Protein AF-A0A6P8Y840-F1 (afdb_monomer)

InterPro domains:
  IPR032675 Leucine-rich repeat domain superfamily [G3DSA:3.80.10.10] (6-211)

Sequence (269 aa):
MEDPDPEHVQVLSGMPALRKLRLQGGELWDDAPPLPPQLEHVYLHRASLDQVLSLQRMPRLRSLTLGYSPWKVFPPLPPHHCGLEYLNILGTRRSPTDDHILFSLIRAHSATLQELRIWTGTCKPTNAVMSRYCFYDDLGPRLAQCNLRSLKWLVLTRSSPLARKGSKEELSHCDKACKVQLQSIVDALKQSGAETAVLCSVCHKHRLKQSDFPHDDLLVPGLHHLPEGRLFRFPSKEIAGILESLERVSIPSSDLIQYMDQFTNLLKK

Foldseek 3Di:
DDQDDPLLVVLQVVQLLAAAEADADDPDVQPPAAHDQAYQEYEDEQDHLNPLVSVLSNLNHQYYEYEEYDDLDRPQRDLNRNANQYYAYHQYQPDPSVVVNVLSNLLSRLPRHAEYEDEAELDDDPDPVCSSGHHDPCPQQSNLVSLNANHAEYEHEYDQCVVPPDDPVVNVSSVVSNVVSQVSNVVSCVVSVHNYDYYYCHPCVVVDDCVVDPNCPPPDPPVVDDDPDPDDDDDLDPPPVVSNVDHYDHDDNVCSVVVSVSVVVVVVD

Organism: Thrips palmi (NCBI:txid161013)

pLDDT: mean 74.44, std 19.16, range [28.02, 97.31]

Nearest PDB structures (foldseek):
  8vxt-assembly1_A  TM=3.213E-01  e=9.675E-01  Mus musculus
  1kcf-assembly1_A  TM=5.212E-01  e=5.773E+00  Schizosaccharomyces pombe
  6jww-assembly1_B  TM=2.334E-01  e=3.746E-01  Plasmodium falciparum
  7waf-assembly1_B  TM=4.037E-01  e=5.163E+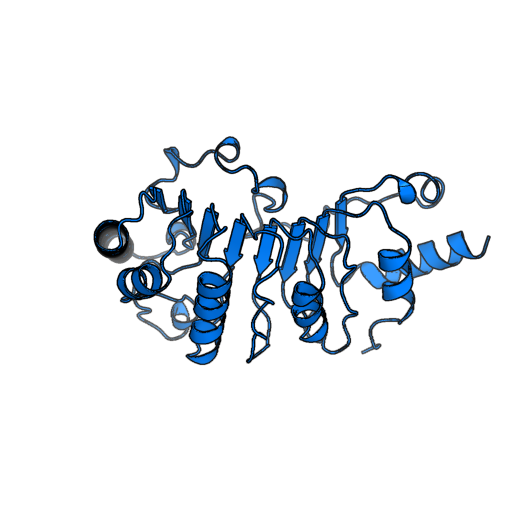00  Trichodesmium erythraeum IMS101
  2ayi-assembly1_A  TM=3.084E-01  e=1.891E+00  Thermus thermophilus

Mean predicted aligned error: 10.25 Å

Solvent-accessible surface area (backbone atoms only — not comparable to full-atom values): 15184 Å² total; per-residue (Å²): 135,82,74,79,62,76,67,64,51,55,56,60,66,68,29,84,53,33,29,35,44,38,45,41,47,55,99,76,37,72,78,43,62,67,52,65,45,68,30,27,34,41,34,36,27,27,50,20,69,48,34,57,58,28,56,59,60,20,52,58,33,30,34,42,34,41,37,48,49,87,71,75,73,67,80,83,58,54,91,76,54,67,37,38,30,34,42,34,43,44,54,56,60,76,42,80,51,48,53,51,38,55,52,50,57,49,41,69,30,10,79,39,23,30,34,41,34,41,44,34,41,46,47,78,53,90,46,83,80,43,51,61,42,36,49,66,93,56,49,22,63,57,50,30,74,32,58,41,68,43,26,45,35,38,37,37,43,43,79,60,65,83,84,46,97,64,54,76,66,59,52,53,51,30,54,52,43,38,51,54,51,52,50,49,29,50,54,28,28,49,76,61,70,24,79,49,48,80,45,34,57,69,88,36,50,93,75,63,52,72,86,79,41,95,74,45,90,78,60,68,89,55,82,91,70,66,72,88,83,85,66,94,83,76,77,93,82,66,52,80,77,50,50,63,70,38,41,68,53,76,51,58,62,85,51,50,66,69,56,42,62,59,45,56,62,54,75,77,106

Secondary structure (DSSP, 8-state):
-PPPPTHHHHHHHT-TT--EEEEE--TT-TTPPPPPTT-SEEEEES--HHHHHHGGG-TT--EEEE-----S--PPPPTT-S---EEEE------HHHHHHHHHHHHHTTTT--EEEEE--SS--SSTTGGGS---TTHHHHHHTT--TT--EEEEE---GGGS---HHHHHHHHHHHHHHHHHHHHHHHHTT--PEEEETTTTTTT--GGG-TTGGGS-TTTTS--S--S----TTSHHHHHTT--EEEE-TTTHHHHHHHHHHHHT-

Radius of gyration: 19.95 Å; Cα contacts (8 Å, |Δi|>4): 427; chains: 1; bounding box: 48×42×58 Å

Structure (mmCIF, N/CA/C/O backbone):
data_AF-A0A6P8Y840-F1
#
_entry.id   AF-A0A6P8Y840-F1
#
loop_
_atom_site.group_PDB
_atom_site.id
_atom_site.type_symbol
_atom_site.label_atom_id
_atom_site.label_alt_id
_atom_site.label_comp_id
_atom_site.label_asym_id
_atom_site.label_entity_id
_atom_site.label_seq_id
_atom_site.pdbx_PDB_ins_code
_atom_site.Cartn_x
_atom_site.Cartn_y
_atom_site.Cartn_z
_atom_site.occupancy
_atom_site.B_iso_or_equiv
_atom_site.auth_seq_id
_atom_site.auth_comp_id
_atom_site.auth_asym_id
_atom_site.auth_atom_id
_atom_site.pdbx_PDB_model_num
ATOM 1 N N . MET A 1 1 ? 29.247 5.777 -15.214 1.00 35.69 1 MET A N 1
ATOM 2 C CA . MET A 1 1 ? 27.934 5.325 -14.725 1.00 35.69 1 MET A CA 1
ATOM 3 C C . MET A 1 1 ? 27.221 4.915 -15.987 1.00 35.69 1 MET A C 1
ATOM 5 O O . MET A 1 1 ? 26.937 5.787 -16.791 1.00 35.69 1 MET A O 1
ATOM 9 N N . GLU A 1 2 ? 27.216 3.619 -16.266 1.00 39.91 2 GLU A N 1
ATOM 10 C CA . GLU A 1 2 ? 26.718 3.093 -17.537 1.00 39.91 2 GLU A CA 1
ATOM 11 C C . GLU A 1 2 ? 25.191 3.077 -17.483 1.00 39.91 2 GLU A C 1
ATOM 13 O O . GLU A 1 2 ? 24.619 2.662 -16.470 1.00 39.91 2 GLU A O 1
ATOM 18 N N . ASP A 1 3 ? 24.563 3.603 -18.534 1.00 43.78 3 ASP A N 1
ATOM 19 C CA . ASP A 1 3 ? 23.115 3.551 -18.716 1.00 43.78 3 ASP A CA 1
ATOM 20 C C . ASP A 1 3 ? 22.627 2.099 -18.635 1.00 43.78 3 ASP A C 1
ATOM 22 O O . ASP A 1 3 ? 23.362 1.175 -19.006 1.00 43.78 3 ASP A O 1
ATOM 26 N N . PRO A 1 4 ? 21.401 1.857 -18.141 1.00 44.88 4 PRO A N 1
ATOM 27 C CA . PRO A 1 4 ? 20.839 0.517 -18.127 1.00 44.88 4 PRO A CA 1
ATOM 28 C C . PRO A 1 4 ? 20.811 -0.047 -19.553 1.00 44.88 4 PRO A C 1
ATOM 30 O O . PRO A 1 4 ? 20.153 0.498 -20.435 1.00 44.88 4 PRO A O 1
ATOM 33 N N . ASP A 1 5 ? 21.531 -1.152 -19.759 1.00 51.59 5 ASP A N 1
ATOM 34 C CA . ASP A 1 5 ? 21.663 -1.792 -21.067 1.00 51.59 5 ASP A CA 1
ATOM 35 C C . ASP A 1 5 ? 20.271 -2.105 -21.667 1.00 51.59 5 ASP A C 1
ATOM 37 O O . ASP A 1 5 ? 19.459 -2.760 -20.992 1.00 51.59 5 ASP A O 1
ATOM 41 N N . PRO A 1 6 ? 19.960 -1.661 -22.904 1.00 52.31 6 PRO A N 1
ATOM 42 C CA . PRO A 1 6 ? 18.720 -2.000 -23.606 1.00 52.31 6 PRO A CA 1
ATOM 43 C C . PRO A 1 6 ? 18.457 -3.514 -23.731 1.00 52.31 6 PRO A C 1
ATOM 45 O O . PRO A 1 6 ? 17.304 -3.912 -23.940 1.00 52.31 6 PRO A O 1
ATOM 48 N N . GLU A 1 7 ? 19.460 -4.378 -23.550 1.00 56.78 7 GLU A N 1
ATOM 49 C CA . GLU A 1 7 ? 19.279 -5.837 -23.515 1.00 56.78 7 GLU A CA 1
ATOM 50 C C . GLU A 1 7 ? 18.393 -6.315 -22.340 1.00 56.78 7 GLU A C 1
ATOM 52 O O . GLU A 1 7 ? 17.649 -7.292 -22.484 1.00 56.78 7 GLU A O 1
ATOM 57 N N . HIS A 1 8 ? 18.340 -5.591 -21.213 1.00 58.03 8 HIS A N 1
ATOM 58 C CA . HIS A 1 8 ? 17.511 -5.956 -20.049 1.00 58.03 8 HIS A CA 1
ATOM 59 C C . HIS A 1 8 ? 16.001 -6.020 -20.358 1.00 58.03 8 HIS A C 1
ATOM 61 O O . HIS A 1 8 ? 15.254 -6.789 -19.744 1.00 58.03 8 HIS A O 1
ATOM 67 N N . VAL A 1 9 ? 15.538 -5.222 -21.325 1.00 57.84 9 VAL A N 1
ATOM 68 C CA . VAL A 1 9 ? 14.121 -5.125 -21.724 1.00 57.84 9 VAL A CA 1
ATOM 69 C C . VAL A 1 9 ? 13.676 -6.346 -22.518 1.00 57.84 9 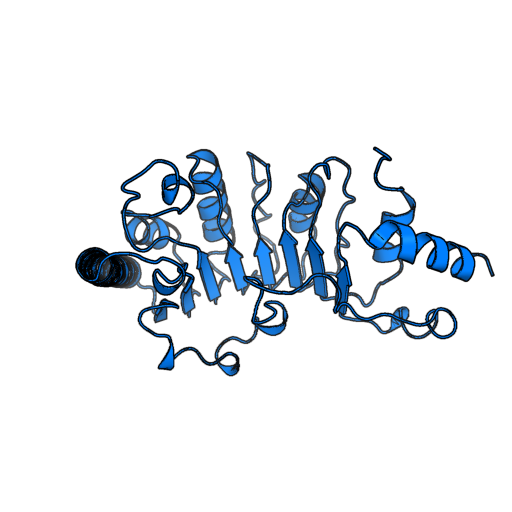VAL A C 1
ATOM 71 O O . VAL A 1 9 ? 12.545 -6.828 -22.367 1.00 57.84 9 VAL A O 1
ATOM 74 N N . GLN A 1 10 ? 14.567 -6.856 -23.369 1.00 62.53 10 GLN A N 1
ATOM 75 C CA . GLN A 1 10 ? 14.272 -7.998 -24.230 1.00 62.53 10 GLN A CA 1
ATOM 76 C C . GLN A 1 10 ? 14.050 -9.263 -23.407 1.00 62.53 10 GLN A C 1
ATOM 78 O O . GLN A 1 10 ? 13.165 -10.054 -23.724 1.00 62.53 10 GLN A O 1
ATOM 83 N N . VAL A 1 11 ? 14.778 -9.414 -22.303 1.00 75.69 11 VAL A N 1
ATOM 84 C CA . VAL A 1 11 ? 14.721 -10.608 -21.453 1.00 75.69 11 VAL A CA 1
ATOM 85 C C . VAL A 1 11 ? 13.365 -10.735 -20.771 1.00 75.69 11 VAL A C 1
ATOM 87 O O . VAL A 1 11 ? 12.726 -11.779 -20.868 1.00 75.69 11 VAL A O 1
ATOM 90 N N . LEU A 1 12 ? 12.880 -9.664 -20.133 1.00 79.06 12 LEU A N 1
ATOM 91 C CA . LEU A 1 12 ? 11.562 -9.676 -19.488 1.00 79.06 12 LEU A CA 1
ATOM 92 C C . LEU A 1 12 ? 10.428 -9.838 -20.510 1.00 79.06 12 LEU A C 1
ATOM 94 O O . LEU A 1 12 ? 9.417 -10.480 -20.220 1.00 79.06 12 LEU A O 1
ATOM 98 N N . SER A 1 13 ? 10.605 -9.289 -21.713 1.00 75.50 13 SER A N 1
ATOM 99 C CA . SER A 1 13 ? 9.652 -9.444 -22.819 1.00 75.50 13 SER A CA 1
ATOM 100 C C . SER A 1 13 ? 9.639 -10.871 -23.385 1.00 75.50 13 SER A C 1
ATOM 102 O O . SER A 1 13 ? 8.597 -11.335 -23.841 1.00 75.50 13 SER A O 1
ATOM 104 N N . GLY A 1 14 ? 10.763 -11.588 -23.299 1.00 82.38 14 GLY A N 1
ATOM 105 C CA . GLY A 1 14 ? 10.907 -12.991 -23.695 1.00 82.38 14 GLY A CA 1
ATOM 106 C C . GLY A 1 14 ? 10.334 -14.004 -22.699 1.00 82.38 14 GLY A C 1
ATOM 107 O O . GLY A 1 14 ? 10.402 -15.201 -22.957 1.00 82.38 14 GLY A O 1
ATOM 108 N N . MET A 1 15 ? 9.755 -13.557 -21.577 1.00 86.62 15 MET A N 1
ATOM 109 C CA . MET A 1 15 ? 9.164 -14.420 -20.545 1.00 86.62 15 MET A CA 1
ATOM 110 C C . MET A 1 15 ? 7.624 -14.303 -20.521 1.00 86.62 15 MET A C 1
ATOM 112 O O . MET A 1 15 ? 7.052 -13.671 -19.624 1.00 86.62 15 MET A O 1
ATOM 116 N N . PRO A 1 16 ? 6.896 -14.913 -21.479 1.00 87.31 16 PRO A N 1
ATOM 117 C CA . PRO A 1 16 ? 5.436 -14.778 -21.583 1.00 87.31 16 PRO A CA 1
ATOM 118 C C . PRO A 1 16 ? 4.669 -15.407 -20.404 1.00 87.31 16 PRO A C 1
ATOM 120 O O . PRO A 1 16 ? 3.518 -15.038 -20.138 1.00 87.31 16 PRO A O 1
ATOM 123 N N . ALA A 1 17 ? 5.300 -16.338 -19.681 1.00 89.31 17 ALA A N 1
ATOM 124 C CA . ALA A 1 17 ? 4.750 -16.979 -18.489 1.00 89.31 17 ALA A CA 1
ATOM 125 C C . ALA A 1 17 ? 4.987 -16.184 -17.191 1.00 89.31 17 ALA A C 1
ATOM 127 O O . ALA A 1 17 ? 4.406 -16.527 -16.163 1.00 89.31 17 ALA A O 1
ATOM 128 N N . LEU A 1 18 ? 5.792 -15.114 -17.213 1.00 91.31 18 LEU A N 1
ATOM 129 C CA . LEU A 1 18 ? 6.117 -14.351 -16.010 1.00 91.31 18 LEU A CA 1
ATOM 130 C C . LEU A 1 18 ? 4.863 -13.677 -15.434 1.00 91.31 18 LEU A C 1
ATOM 132 O O . LEU A 1 18 ? 4.239 -12.837 -16.084 1.00 91.31 18 LEU A O 1
ATOM 136 N N . ARG A 1 19 ? 4.505 -14.021 -14.192 1.00 92.81 19 ARG A N 1
ATOM 137 C CA . ARG A 1 19 ? 3.349 -13.440 -13.479 1.00 92.81 19 ARG A CA 1
ATOM 138 C C . ARG A 1 19 ? 3.755 -12.587 -12.289 1.00 92.81 19 ARG A C 1
ATOM 140 O O . ARG A 1 19 ? 3.014 -11.674 -11.925 1.00 92.81 19 ARG A O 1
ATOM 147 N N . LYS A 1 20 ? 4.902 -12.870 -11.668 1.00 93.00 20 LYS A N 1
ATOM 148 C CA . LYS A 1 20 ? 5.374 -12.166 -10.472 1.00 93.00 20 LYS A CA 1
ATOM 149 C C . LYS A 1 20 ? 6.746 -11.565 -10.712 1.00 93.00 20 LYS A C 1
ATOM 151 O O . LYS A 1 20 ? 7.697 -12.286 -11.012 1.00 93.00 20 LYS A O 1
ATOM 156 N N . LEU A 1 21 ? 6.852 -10.260 -10.510 1.00 90.94 21 LEU A N 1
ATOM 157 C CA . LEU A 1 21 ? 8.095 -9.529 -10.688 1.00 90.94 21 LEU A CA 1
ATOM 158 C C . LEU A 1 21 ? 8.407 -8.691 -9.454 1.00 90.94 21 LEU A C 1
ATOM 160 O O . LEU A 1 21 ? 7.578 -7.911 -8.980 1.00 90.94 21 LEU A O 1
ATOM 164 N N . ARG A 1 22 ? 9.636 -8.834 -8.962 1.00 89.69 22 ARG A N 1
ATOM 165 C CA . ARG A 1 22 ? 10.203 -7.976 -7.929 1.00 89.69 22 ARG A CA 1
ATOM 166 C C . ARG A 1 22 ? 11.399 -7.217 -8.485 1.00 89.69 22 ARG A C 1
ATOM 168 O O . ARG A 1 22 ? 12.433 -7.820 -8.764 1.00 89.69 22 ARG A O 1
ATOM 175 N N . LEU A 1 23 ? 11.253 -5.898 -8.577 1.00 86.19 23 LEU A N 1
ATOM 176 C CA . LEU A 1 23 ? 12.316 -4.979 -8.961 1.00 86.19 23 LEU A CA 1
ATOM 177 C C . LEU A 1 23 ? 12.711 -4.088 -7.792 1.00 86.19 23 LEU A C 1
ATOM 179 O O . LEU A 1 23 ? 11.871 -3.510 -7.095 1.00 86.19 23 LEU A O 1
ATOM 183 N N . GLN A 1 24 ? 14.018 -3.965 -7.610 1.00 84.50 24 GLN A N 1
ATOM 184 C CA . GLN A 1 24 ? 14.628 -3.047 -6.669 1.00 84.50 24 GLN A CA 1
ATOM 185 C C . GLN A 1 24 ? 15.611 -2.172 -7.441 1.00 84.50 24 GLN A C 1
ATOM 187 O O . GLN A 1 24 ? 16.699 -2.618 -7.788 1.00 84.50 24 GLN A O 1
ATOM 192 N N . GLY A 1 25 ? 15.185 -0.947 -7.737 1.00 74.19 25 GLY A N 1
ATOM 193 C CA . GLY A 1 25 ? 15.967 0.039 -8.463 1.00 74.19 25 GLY A CA 1
ATOM 194 C C . GLY A 1 25 ? 17.118 0.602 -7.635 1.00 74.19 25 GLY A C 1
ATOM 195 O O . GLY A 1 25 ? 17.059 0.668 -6.401 1.00 74.19 25 GLY A O 1
ATOM 196 N N . GLY A 1 26 ? 18.175 1.001 -8.343 1.00 75.12 26 GLY A N 1
ATOM 197 C CA . GLY A 1 26 ? 19.314 1.727 -7.787 1.00 75.12 26 GLY A CA 1
ATOM 198 C C . GLY A 1 26 ? 19.036 3.225 -7.635 1.00 75.12 26 GLY A C 1
ATOM 199 O O . GLY A 1 26 ? 17.894 3.681 -7.676 1.00 75.12 26 GLY A O 1
ATOM 200 N N . GLU A 1 27 ? 20.091 4.020 -7.446 1.00 65.88 27 GLU A N 1
ATOM 201 C CA . GLU A 1 27 ? 19.943 5.465 -7.225 1.00 65.88 27 GLU A CA 1
ATOM 202 C C . GLU A 1 27 ? 19.605 6.280 -8.474 1.00 65.88 27 GLU A C 1
ATOM 204 O O . GLU A 1 27 ? 19.205 7.431 -8.339 1.00 65.88 27 GLU A O 1
ATOM 209 N N . LEU A 1 28 ? 19.755 5.683 -9.657 1.00 61.41 28 LEU A N 1
ATOM 210 C CA . LEU A 1 28 ? 19.912 6.381 -10.938 1.00 61.41 28 LEU A CA 1
ATOM 211 C C . LEU A 1 28 ? 19.077 5.728 -12.056 1.00 61.41 28 LEU A C 1
ATOM 213 O O . LEU A 1 28 ? 19.474 5.696 -13.211 1.00 61.41 28 LEU A O 1
ATOM 217 N N . TRP A 1 29 ? 17.946 5.119 -11.700 1.00 68.06 29 TRP A N 1
ATOM 218 C CA . TRP A 1 29 ? 17.093 4.361 -12.624 1.00 68.06 29 TRP A CA 1
ATOM 219 C C . TRP A 1 29 ? 16.053 5.253 -13.316 1.00 68.06 29 TRP A C 1
ATOM 221 O O . TRP A 1 29 ? 14.856 4.979 -13.239 1.00 68.06 29 TRP A O 1
ATOM 231 N N . ASP A 1 30 ? 16.493 6.323 -13.976 1.00 68.69 30 ASP A N 1
ATOM 232 C CA . ASP A 1 30 ? 15.574 7.153 -14.766 1.00 68.69 30 ASP A CA 1
ATOM 233 C C . ASP A 1 30 ? 15.181 6.444 -16.078 1.00 68.69 30 ASP A C 1
ATOM 235 O O . ASP A 1 30 ? 14.005 6.456 -16.437 1.00 68.69 30 ASP A O 1
ATOM 239 N N . ASP A 1 31 ? 16.095 5.672 -16.680 1.00 72.38 31 ASP A N 1
ATOM 240 C CA . ASP A 1 31 ? 15.873 4.945 -17.945 1.00 72.38 31 ASP A CA 1
ATOM 241 C C . ASP A 1 31 ? 15.453 3.476 -17.759 1.00 72.38 31 ASP A C 1
ATOM 243 O O . ASP A 1 31 ? 15.665 2.620 -18.621 1.00 72.38 31 ASP A O 1
ATOM 247 N N . ALA A 1 32 ? 14.873 3.135 -16.603 1.00 75.94 32 ALA A N 1
ATOM 248 C CA . ALA A 1 32 ? 14.448 1.761 -16.370 1.00 75.94 32 ALA A CA 1
ATOM 249 C C . ALA A 1 32 ? 13.269 1.394 -17.290 1.00 75.94 32 ALA A C 1
ATOM 251 O O . ALA A 1 32 ? 12.291 2.147 -17.368 1.00 75.94 32 ALA A O 1
ATOM 252 N N . PRO A 1 33 ? 13.313 0.217 -17.934 1.00 80.69 33 PRO A N 1
ATOM 253 C CA . PRO A 1 33 ? 12.395 -0.105 -19.011 1.00 80.69 33 PRO A CA 1
ATOM 254 C C . PRO A 1 33 ? 10.959 -0.331 -18.547 1.00 80.69 33 PRO A C 1
ATOM 256 O O . PRO A 1 33 ? 10.723 -0.664 -17.377 1.00 80.69 33 PRO A O 1
ATOM 259 N N . PRO A 1 34 ? 9.988 -0.216 -19.474 1.00 87.88 34 PRO A N 1
ATOM 260 C CA . PRO A 1 34 ? 8.600 -0.511 -19.179 1.00 87.88 34 PRO A CA 1
ATOM 261 C C . PRO A 1 34 ? 8.429 -1.970 -18.754 1.00 87.88 34 PRO A C 1
ATOM 263 O O . PRO A 1 34 ? 9.142 -2.876 -19.187 1.00 87.88 34 PRO A O 1
ATOM 266 N N . LEU A 1 35 ? 7.446 -2.194 -17.893 1.00 90.69 35 LEU A N 1
ATOM 267 C CA . LEU A 1 35 ? 7.165 -3.510 -17.338 1.00 90.69 35 LEU A CA 1
ATOM 268 C C . LEU A 1 35 ? 6.292 -4.340 -18.302 1.00 90.69 35 LEU A C 1
ATOM 270 O O . LEU A 1 35 ? 5.389 -3.777 -18.930 1.00 90.69 35 LEU A O 1
ATOM 274 N N . PRO A 1 36 ? 6.482 -5.672 -18.374 1.00 91.31 36 PRO A N 1
ATOM 275 C CA . PRO A 1 36 ? 5.647 -6.544 -19.197 1.00 91.31 36 PRO A CA 1
ATOM 276 C C . PRO A 1 36 ? 4.155 -6.507 -18.794 1.00 91.31 36 PRO A C 1
ATOM 278 O O . PRO A 1 36 ? 3.841 -6.578 -17.602 1.00 91.31 36 PRO A O 1
ATOM 281 N N . PRO A 1 37 ? 3.209 -6.439 -19.751 1.00 91.62 37 PRO A N 1
ATOM 282 C CA . PRO A 1 37 ? 1.778 -6.256 -19.465 1.00 91.62 37 PRO A CA 1
ATOM 283 C C . PRO A 1 37 ? 1.100 -7.478 -18.823 1.00 91.62 37 PRO A C 1
ATOM 285 O O . PRO A 1 37 ? -0.006 -7.373 -18.291 1.00 91.62 37 PRO A O 1
ATOM 288 N N . GLN A 1 38 ? 1.734 -8.650 -18.889 1.00 91.12 38 GLN A N 1
ATOM 289 C CA . GLN A 1 38 ? 1.174 -9.926 -18.446 1.00 91.12 38 GLN A CA 1
ATOM 290 C C . GLN A 1 38 ? 1.351 -10.216 -16.944 1.00 91.12 38 GLN A C 1
ATOM 292 O O . GLN A 1 38 ? 0.949 -11.291 -16.484 1.00 91.12 38 GLN A O 1
ATOM 297 N N . LEU A 1 39 ? 1.970 -9.287 -16.207 1.00 92.81 39 LEU A N 1
ATOM 298 C CA . LEU A 1 39 ? 2.245 -9.394 -14.778 1.00 92.81 39 LEU A CA 1
ATOM 299 C C . LEU A 1 39 ? 0.968 -9.276 -13.937 1.00 92.81 39 LEU A C 1
ATOM 301 O O . LEU A 1 39 ? 0.081 -8.469 -14.207 1.00 92.81 39 LEU A O 1
ATOM 305 N N . GLU A 1 40 ? 0.915 -10.069 -12.873 1.00 93.62 40 GLU A N 1
ATOM 306 C CA . GLU A 1 40 ? -0.198 -10.128 -11.920 1.00 93.62 40 GLU A CA 1
ATOM 307 C C . GLU A 1 40 ? 0.213 -9.623 -10.536 1.00 93.62 40 GLU A C 1
ATOM 309 O O . GLU A 1 40 ? -0.595 -9.034 -9.813 1.00 93.62 40 GLU A O 1
ATOM 314 N N . HIS A 1 41 ? 1.483 -9.817 -10.172 1.00 93.88 41 HIS A N 1
ATOM 315 C CA . HIS A 1 41 ? 2.032 -9.357 -8.908 1.00 93.88 41 HIS A CA 1
ATOM 316 C C . HIS A 1 41 ? 3.331 -8.598 -9.127 1.00 93.88 41 HIS A C 1
ATOM 318 O O . HIS A 1 41 ? 4.303 -9.134 -9.661 1.00 93.88 41 HIS A O 1
ATOM 324 N N . VAL A 1 42 ? 3.355 -7.354 -8.673 1.00 92.69 42 VAL A N 1
ATOM 325 C CA . VAL A 1 42 ? 4.468 -6.449 -8.912 1.00 92.69 42 VAL A CA 1
ATOM 326 C C . VAL A 1 42 ? 4.940 -5.862 -7.590 1.00 92.69 42 VAL A C 1
ATOM 328 O O . VAL A 1 42 ? 4.160 -5.305 -6.820 1.00 92.69 42 VAL A O 1
ATOM 331 N N . TYR A 1 43 ? 6.237 -5.977 -7.336 1.00 91.94 43 TYR A N 1
ATOM 332 C CA . TYR A 1 43 ? 6.939 -5.225 -6.306 1.00 91.94 43 TYR A CA 1
ATOM 333 C C . TYR A 1 43 ? 7.908 -4.271 -6.991 1.00 91.94 43 TYR A C 1
ATOM 335 O O . TYR A 1 43 ? 8.797 -4.712 -7.720 1.00 91.94 43 TYR A O 1
ATOM 343 N N . LEU A 1 44 ? 7.754 -2.980 -6.721 1.00 89.44 44 LEU A N 1
ATOM 344 C CA . LEU A 1 44 ? 8.615 -1.918 -7.219 1.00 89.44 44 LEU A CA 1
ATOM 345 C C . LEU A 1 44 ? 9.190 -1.151 -6.042 1.00 89.44 44 LEU A C 1
ATOM 347 O O . LEU A 1 44 ? 8.452 -0.532 -5.282 1.00 89.44 44 LEU A O 1
ATOM 351 N N . HIS A 1 45 ? 10.506 -1.141 -5.910 1.00 87.44 45 HIS A N 1
ATOM 352 C CA . HIS A 1 45 ? 11.213 -0.223 -5.026 1.00 87.44 45 HIS A CA 1
ATOM 353 C C . HIS A 1 45 ? 12.113 0.652 -5.888 1.00 87.44 45 HIS A C 1
ATOM 355 O O . HIS A 1 45 ? 12.856 0.108 -6.696 1.00 87.44 45 HIS A O 1
ATOM 361 N N . ARG A 1 46 ? 12.053 1.977 -5.734 1.00 84.81 46 ARG A N 1
ATOM 362 C CA . ARG A 1 46 ? 12.777 2.954 -6.566 1.00 84.81 46 ARG A CA 1
ATOM 363 C C . ARG A 1 46 ? 12.483 2.795 -8.060 1.00 84.81 46 ARG A C 1
ATOM 365 O O . ARG A 1 46 ? 13.404 2.774 -8.865 1.00 84.81 46 ARG A O 1
ATOM 372 N N . ALA A 1 47 ? 11.207 2.648 -8.418 1.00 85.50 47 ALA A N 1
ATOM 373 C CA . ALA A 1 47 ? 10.810 2.512 -9.820 1.00 85.50 47 ALA A CA 1
ATOM 374 C C . ALA A 1 47 ? 10.943 3.824 -10.600 1.00 85.50 47 ALA A C 1
ATOM 376 O O . ALA A 1 47 ? 10.775 4.903 -10.027 1.00 85.50 47 ALA A O 1
ATOM 377 N N . SER A 1 48 ? 11.163 3.712 -11.911 1.00 85.19 48 SER A N 1
ATOM 378 C CA . SER A 1 48 ? 11.087 4.842 -12.845 1.00 85.19 48 SER A CA 1
ATOM 379 C C . SER A 1 48 ? 9.635 5.282 -13.073 1.00 85.19 48 SER A C 1
ATOM 381 O O . SER A 1 48 ? 8.679 4.589 -12.696 1.00 85.19 48 SER A O 1
ATOM 383 N N . LEU A 1 49 ? 9.449 6.448 -13.699 1.00 84.19 49 LEU A N 1
ATOM 384 C CA . LEU A 1 49 ? 8.123 6.905 -14.126 1.00 84.19 49 LEU A CA 1
ATOM 385 C C . LEU A 1 49 ? 7.520 5.957 -15.174 1.00 84.19 49 LEU A C 1
ATOM 387 O O . LEU A 1 49 ? 6.340 5.626 -15.083 1.00 84.19 49 LEU A O 1
ATOM 391 N N . ASP A 1 50 ? 8.328 5.458 -16.107 1.00 85.94 50 ASP A N 1
ATOM 392 C CA . ASP A 1 50 ? 7.878 4.556 -17.172 1.00 85.94 50 ASP A CA 1
ATOM 393 C C . ASP A 1 50 ? 7.415 3.198 -16.641 1.00 85.94 50 ASP A C 1
ATOM 395 O O . ASP A 1 50 ? 6.415 2.638 -17.110 1.00 85.94 50 ASP A O 1
ATOM 399 N N . GLN A 1 51 ? 8.076 2.681 -15.604 1.00 88.00 51 GLN A N 1
ATOM 400 C CA . GLN A 1 51 ? 7.628 1.477 -14.903 1.00 88.00 51 GLN A CA 1
ATOM 401 C C . GLN A 1 51 ? 6.268 1.689 -14.238 1.00 88.00 51 GLN A C 1
ATOM 403 O O . GLN A 1 51 ? 5.390 0.831 -14.337 1.00 88.00 51 GLN A O 1
ATOM 408 N N . VAL A 1 52 ? 6.058 2.850 -13.616 1.00 86.62 52 VAL A N 1
ATOM 409 C CA . VAL A 1 52 ? 4.765 3.217 -13.025 1.00 86.62 52 VAL A CA 1
ATOM 410 C C . VAL A 1 52 ? 3.687 3.401 -14.095 1.00 86.62 52 VAL A C 1
ATOM 412 O O . VAL A 1 52 ? 2.586 2.877 -13.942 1.00 86.62 52 VAL A O 1
ATOM 415 N N . LEU A 1 53 ? 3.993 4.079 -15.202 1.00 86.31 53 LEU A N 1
ATOM 416 C CA . LEU A 1 53 ? 3.079 4.232 -16.340 1.00 86.31 53 LEU A CA 1
ATOM 417 C C . LEU A 1 53 ? 2.709 2.878 -16.953 1.00 86.31 53 LEU A C 1
ATOM 419 O O . LEU A 1 53 ? 1.582 2.673 -17.402 1.00 86.31 53 LEU A O 1
ATOM 423 N N . SER A 1 54 ? 3.631 1.917 -16.938 1.00 89.69 54 SER A N 1
ATOM 424 C CA . SER A 1 54 ? 3.365 0.559 -17.416 1.00 89.69 54 SER A CA 1
ATOM 425 C C . SER A 1 54 ? 2.292 -0.151 -16.598 1.00 89.69 54 SER A C 1
ATOM 427 O O . SER A 1 54 ? 1.554 -0.952 -17.169 1.00 89.69 54 SER A O 1
ATOM 429 N N . LEU A 1 55 ? 2.121 0.194 -15.315 1.00 89.62 55 LEU A N 1
ATOM 430 C CA . LEU A 1 55 ? 1.046 -0.356 -14.487 1.00 89.62 55 LEU A CA 1
ATOM 431 C C . LEU A 1 55 ? -0.334 -0.066 -15.080 1.00 89.62 55 LEU A C 1
ATOM 433 O O . LEU A 1 55 ? -1.201 -0.908 -14.944 1.00 89.62 55 LEU A O 1
ATOM 437 N N . GLN A 1 56 ? -0.535 1.051 -15.794 1.00 86.50 56 GLN A N 1
ATOM 438 C CA . GLN A 1 56 ? -1.815 1.375 -16.451 1.00 86.50 56 GLN A CA 1
ATOM 439 C C . GLN A 1 56 ? -2.209 0.373 -17.543 1.00 86.50 56 GLN A C 1
ATOM 441 O O . GLN A 1 56 ? -3.376 0.293 -17.923 1.00 86.50 56 GLN A O 1
ATOM 446 N N . ARG A 1 57 ? -1.229 -0.352 -18.087 1.00 88.12 57 ARG A N 1
ATOM 447 C CA . ARG A 1 57 ? -1.381 -1.268 -19.222 1.00 88.12 57 ARG A CA 1
ATOM 448 C C . ARG A 1 57 ? -1.363 -2.736 -18.789 1.00 88.12 57 ARG A C 1
ATOM 450 O O . ARG A 1 57 ? -1.232 -3.607 -19.644 1.00 88.12 57 ARG A O 1
ATOM 457 N N . MET A 1 58 ? -1.484 -3.016 -17.489 1.00 90.50 58 MET A N 1
ATOM 458 C CA . MET A 1 58 ? -1.432 -4.369 -16.928 1.00 90.50 58 MET A CA 1
ATOM 459 C C . MET A 1 58 ? -2.817 -4.857 -16.508 1.00 90.50 58 MET A C 1
ATOM 461 O O . MET A 1 58 ? -3.112 -4.909 -15.314 1.00 90.50 58 MET A O 1
ATOM 465 N N . PRO A 1 59 ? -3.679 -5.288 -17.443 1.00 89.31 59 PRO A N 1
ATOM 466 C CA . PRO A 1 59 ? -5.049 -5.656 -17.103 1.00 89.31 59 PRO A CA 1
ATOM 467 C C . PRO A 1 59 ? -5.111 -6.726 -16.005 1.00 89.31 59 PRO A C 1
ATOM 469 O O . PRO A 1 59 ? -6.033 -6.715 -15.208 1.00 89.31 59 PRO A O 1
ATOM 472 N N . ARG A 1 60 ? -4.114 -7.611 -15.892 1.00 91.25 60 ARG A N 1
ATOM 473 C CA . ARG A 1 60 ? -4.113 -8.711 -14.915 1.00 91.25 60 ARG A CA 1
ATOM 474 C C . ARG A 1 60 ? -3.496 -8.374 -13.552 1.00 91.25 60 ARG A C 1
ATOM 476 O O . ARG A 1 60 ? -3.403 -9.269 -12.716 1.00 91.25 60 ARG A O 1
ATOM 483 N N . LEU A 1 61 ? -3.072 -7.133 -13.303 1.00 92.81 61 LEU A N 1
ATOM 484 C CA . LEU A 1 61 ? -2.438 -6.766 -12.035 1.00 92.81 61 LEU A CA 1
ATOM 485 C C . LEU A 1 61 ? -3.426 -6.890 -10.866 1.00 92.81 61 LEU A C 1
ATOM 487 O O . LEU A 1 61 ? -4.390 -6.130 -10.769 1.00 92.81 61 LEU A O 1
ATOM 491 N N . ARG A 1 62 ? -3.130 -7.803 -9.941 1.00 93.50 62 ARG A N 1
ATOM 492 C CA . ARG A 1 62 ? -3.909 -8.043 -8.717 1.00 93.50 62 ARG A CA 1
ATOM 493 C C . ARG A 1 62 ? -3.209 -7.547 -7.463 1.00 93.50 62 ARG A C 1
ATOM 495 O O . ARG A 1 62 ? -3.869 -7.207 -6.487 1.00 93.50 62 ARG A O 1
ATOM 502 N N . SER A 1 63 ? -1.879 -7.498 -7.478 1.00 94.38 63 SER A N 1
ATOM 503 C CA . SER A 1 63 ? -1.071 -7.177 -6.305 1.00 94.38 63 SER A CA 1
ATOM 504 C C . SER A 1 63 ? 0.032 -6.198 -6.653 1.00 94.38 63 SER A C 1
ATOM 506 O O . SER A 1 63 ? 0.883 -6.492 -7.492 1.00 94.38 63 SER A O 1
ATOM 508 N N . LEU A 1 64 ? 0.075 -5.080 -5.938 1.00 93.50 64 LEU A N 1
ATOM 509 C CA . LEU A 1 64 ? 1.089 -4.053 -6.114 1.00 93.50 64 LEU A CA 1
ATOM 510 C C . LEU A 1 64 ? 1.739 -3.710 -4.776 1.00 93.50 64 LEU A C 1
ATOM 512 O O . LEU A 1 64 ? 1.067 -3.327 -3.822 1.00 93.50 64 LEU A O 1
ATOM 516 N N . THR A 1 65 ? 3.063 -3.812 -4.716 1.00 92.38 65 THR A N 1
ATOM 517 C CA . THR A 1 65 ? 3.864 -3.218 -3.646 1.00 92.38 65 THR A CA 1
ATOM 518 C C . THR A 1 65 ? 4.702 -2.089 -4.216 1.00 92.38 65 THR A C 1
ATOM 520 O O . THR A 1 65 ? 5.513 -2.317 -5.110 1.00 92.38 65 THR A O 1
ATOM 523 N N . LEU A 1 66 ? 4.524 -0.887 -3.682 1.00 89.44 66 LEU A N 1
ATOM 524 C CA . LEU A 1 66 ? 5.323 0.286 -4.010 1.00 89.44 66 LEU A CA 1
ATOM 525 C C . LEU A 1 66 ? 6.206 0.626 -2.820 1.00 89.44 66 LEU A C 1
ATOM 527 O O . LEU A 1 66 ? 5.722 0.813 -1.708 1.00 89.44 66 LEU A O 1
ATOM 531 N N . GLY A 1 67 ? 7.505 0.705 -3.051 1.00 87.00 67 GLY A N 1
ATOM 532 C CA . GLY A 1 67 ? 8.457 1.274 -2.120 1.00 87.00 67 GLY A CA 1
ATOM 533 C C . GLY A 1 67 ? 8.816 2.708 -2.454 1.00 87.00 67 GLY A C 1
ATOM 534 O O . GLY A 1 67 ? 8.259 3.319 -3.366 1.00 87.00 67 GLY A O 1
ATOM 535 N N . TYR A 1 68 ? 9.788 3.225 -1.703 1.00 81.00 68 TYR A N 1
ATOM 536 C CA . TYR A 1 68 ? 10.359 4.543 -1.938 1.00 81.00 68 TYR A CA 1
ATOM 537 C C . TYR A 1 68 ? 10.726 4.704 -3.403 1.00 81.00 68 TYR A C 1
ATOM 539 O O . TYR A 1 68 ? 11.556 3.945 -3.894 1.00 81.00 68 TYR A O 1
ATOM 547 N N . SER A 1 69 ? 10.168 5.702 -4.076 1.00 74.75 69 SER A N 1
ATOM 548 C CA . SER A 1 69 ? 10.695 6.116 -5.369 1.00 74.75 69 SER A CA 1
ATOM 549 C C . SER A 1 69 ? 10.501 7.622 -5.574 1.00 74.75 69 SER A C 1
ATOM 551 O O . SER A 1 69 ? 9.781 8.257 -4.801 1.00 74.75 69 SER A O 1
ATOM 553 N N . PRO A 1 70 ? 11.209 8.222 -6.545 1.00 71.19 70 PRO A N 1
ATOM 554 C CA . PRO A 1 70 ? 11.427 9.667 -6.586 1.00 71.19 70 PRO A CA 1
ATOM 555 C C . PRO A 1 70 ? 10.317 10.465 -7.291 1.00 71.19 70 PRO A C 1
ATOM 557 O O . PRO A 1 70 ? 10.412 11.690 -7.387 1.00 71.19 70 PRO A O 1
ATOM 560 N N . TRP A 1 71 ? 9.285 9.808 -7.820 1.00 72.94 71 TRP A N 1
ATOM 561 C CA . TRP A 1 71 ? 8.286 10.465 -8.660 1.00 72.94 71 TRP A CA 1
ATOM 562 C C . TRP A 1 71 ? 7.314 11.346 -7.872 1.00 72.94 71 TRP A C 1
ATOM 564 O O . TRP A 1 71 ? 6.796 10.980 -6.824 1.00 72.94 71 TRP A O 1
ATOM 574 N N . LYS A 1 72 ? 7.019 12.515 -8.450 1.00 70.44 72 LYS A N 1
ATOM 575 C CA . LYS A 1 72 ? 6.097 13.523 -7.903 1.00 70.44 72 LYS A CA 1
ATOM 576 C C . LYS A 1 72 ? 4.674 13.404 -8.442 1.00 70.44 72 LYS A C 1
ATOM 578 O O . LYS A 1 72 ? 3.778 14.098 -7.981 1.00 70.44 72 LYS A O 1
ATOM 583 N N . VAL A 1 73 ? 4.447 12.577 -9.452 1.00 68.81 73 VAL A N 1
ATOM 584 C CA . VAL A 1 73 ? 3.120 12.401 -10.035 1.00 68.81 73 VAL A CA 1
ATOM 585 C C . VAL A 1 73 ? 2.928 10.925 -10.297 1.00 68.81 73 VAL A C 1
ATOM 587 O O . VAL A 1 73 ? 3.774 10.286 -10.914 1.00 68.81 73 VAL A O 1
ATOM 590 N N . PHE A 1 74 ? 1.808 10.400 -9.817 1.00 71.25 74 PHE A N 1
ATOM 591 C CA . PHE A 1 74 ? 1.355 9.071 -10.168 1.00 71.25 74 PHE A CA 1
ATOM 592 C C . PHE A 1 74 ? 0.182 9.234 -11.131 1.00 71.25 74 PHE A C 1
ATOM 594 O O . PHE A 1 74 ? -0.805 9.890 -10.779 1.00 71.25 74 PHE A O 1
ATOM 601 N N . PRO A 1 75 ? 0.296 8.711 -12.355 1.00 70.75 75 PRO A N 1
ATOM 602 C CA . PRO A 1 75 ? -0.746 8.846 -13.350 1.00 70.75 75 PRO A CA 1
ATOM 603 C C . PRO A 1 75 ? -1.979 8.048 -12.887 1.00 70.75 75 PRO A C 1
ATOM 605 O O . PRO A 1 75 ? -1.832 6.947 -12.349 1.00 70.75 75 PRO A O 1
ATOM 608 N N . PRO A 1 76 ? -3.204 8.578 -13.044 1.00 66.06 76 PRO A N 1
ATOM 609 C CA . PRO A 1 76 ? -4.405 7.859 -12.635 1.00 66.06 76 PRO A CA 1
ATOM 610 C C . PRO A 1 76 ? -4.490 6.531 -13.396 1.00 66.06 76 PRO A C 1
ATOM 612 O O . PRO A 1 76 ? -4.366 6.506 -14.621 1.00 66.06 76 PRO A O 1
ATOM 615 N N . LEU A 1 77 ? -4.669 5.415 -12.686 1.00 68.94 77 LEU A N 1
ATOM 616 C CA . LEU A 1 77 ? -4.847 4.117 -13.339 1.00 68.94 77 LEU A CA 1
ATOM 617 C C . LEU A 1 77 ? -6.206 4.098 -14.063 1.00 68.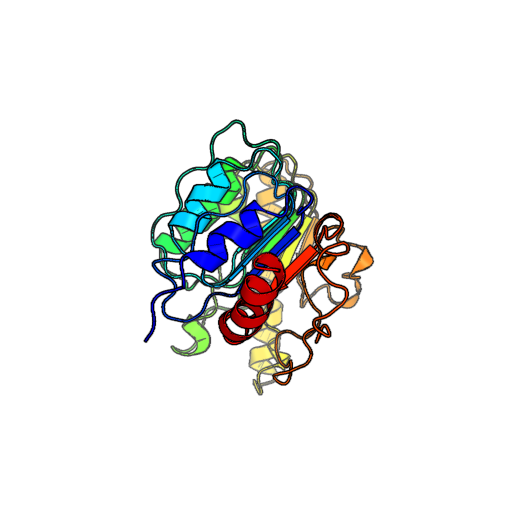94 77 LEU A C 1
ATOM 619 O O . LEU A 1 77 ? -7.165 4.691 -13.560 1.00 68.94 77 LEU A O 1
ATOM 623 N N . PRO A 1 78 ? -6.313 3.460 -15.243 1.00 69.25 78 PRO A N 1
ATOM 624 C CA . PRO A 1 78 ? -7.563 3.432 -15.987 1.00 69.25 78 PRO A CA 1
ATOM 625 C C . PRO A 1 78 ? -8.686 2.796 -15.154 1.00 69.25 78 PRO A C 1
ATOM 627 O O . PRO A 1 78 ? -8.444 1.793 -14.478 1.00 69.25 78 PRO A O 1
ATOM 630 N N . PRO A 1 79 ? -9.932 3.294 -15.256 1.00 59.59 79 PRO A N 1
ATOM 631 C CA . PRO A 1 79 ? -11.077 2.782 -14.493 1.00 59.59 79 PRO A CA 1
ATOM 632 C C . PRO A 1 79 ? -11.443 1.315 -14.798 1.00 59.59 79 PRO A C 1
ATOM 634 O O . PRO A 1 79 ? -12.289 0.744 -14.119 1.00 59.59 79 PRO A O 1
ATOM 637 N N . HIS A 1 80 ? -10.808 0.694 -15.798 1.00 62.72 80 HIS A N 1
ATOM 638 C CA . HIS A 1 80 ? -11.043 -0.686 -16.237 1.00 62.72 80 HIS A CA 1
ATOM 639 C C . HIS A 1 80 ? -9.926 -1.667 -15.856 1.00 62.72 80 HIS A C 1
ATOM 641 O O . HIS A 1 80 ? -9.886 -2.780 -16.381 1.00 62.72 80 HIS A O 1
ATOM 647 N N . HIS A 1 81 ? -9.008 -1.284 -14.965 1.00 70.19 81 HIS A N 1
ATOM 648 C CA . HIS A 1 81 ? -8.052 -2.244 -14.412 1.00 70.19 81 HIS A CA 1
ATOM 649 C C . HIS A 1 81 ? -8.806 -3.407 -13.756 1.00 70.19 81 HIS A C 1
ATOM 651 O O . HIS A 1 81 ? -9.747 -3.149 -13.004 1.00 70.19 81 HIS A O 1
ATOM 657 N N . CYS A 1 82 ? -8.427 -4.667 -14.016 1.00 65.50 82 CYS A N 1
ATOM 658 C CA . CYS A 1 82 ? -9.224 -5.851 -13.644 1.00 65.50 82 CYS A CA 1
ATOM 659 C C . CYS A 1 82 ? -9.193 -6.201 -12.143 1.00 65.50 82 CYS A C 1
ATOM 661 O O . CYS A 1 82 ? -9.279 -7.365 -11.765 1.00 65.50 82 CYS A O 1
ATOM 663 N N . GLY A 1 83 ? -9.128 -5.179 -11.295 1.00 84.44 83 GLY A N 1
ATOM 664 C CA . GLY A 1 83 ? -9.307 -5.268 -9.862 1.00 84.44 83 GLY A CA 1
ATOM 665 C C . GLY A 1 83 ? -8.011 -5.516 -9.126 1.00 84.44 83 GLY A C 1
ATOM 666 O O . GLY A 1 83 ? -7.683 -6.644 -8.788 1.00 84.44 83 GLY A O 1
ATOM 667 N N . LEU A 1 84 ? -7.297 -4.432 -8.818 1.00 92.44 84 LEU A N 1
ATOM 668 C CA . LEU A 1 84 ? -6.228 -4.500 -7.834 1.00 92.44 84 LEU A CA 1
ATOM 669 C C . LEU A 1 84 ? -6.851 -4.912 -6.492 1.00 92.44 84 LEU A C 1
ATOM 671 O O . LEU A 1 84 ? -7.704 -4.196 -5.964 1.00 92.44 84 LEU A O 1
ATOM 675 N N . GLU A 1 85 ? -6.446 -6.071 -5.983 1.00 94.81 85 GLU A N 1
ATOM 676 C CA . GLU A 1 85 ? -6.950 -6.687 -4.751 1.00 94.81 85 GLU A CA 1
ATOM 677 C C . GLU A 1 85 ? -6.038 -6.361 -3.563 1.00 94.81 85 GLU A C 1
ATOM 679 O O . GLU A 1 85 ? -6.520 -6.203 -2.441 1.00 94.81 85 GLU A O 1
ATOM 684 N N . TYR A 1 86 ? -4.736 -6.206 -3.815 1.00 95.12 86 TYR A N 1
ATOM 685 C CA . TYR A 1 86 ? -3.722 -5.927 -2.804 1.00 95.12 86 TYR A CA 1
ATOM 686 C C . TYR A 1 86 ? -2.872 -4.714 -3.167 1.00 95.12 86 TYR A C 1
ATOM 688 O O . TYR A 1 86 ? -2.285 -4.645 -4.253 1.00 95.12 86 TYR A O 1
ATOM 696 N N . LEU A 1 87 ? -2.745 -3.795 -2.213 1.00 94.31 87 LEU A N 1
ATOM 697 C CA . LEU A 1 87 ? -1.879 -2.629 -2.310 1.00 94.31 87 LEU A CA 1
ATOM 698 C C . LEU A 1 87 ? -1.046 -2.490 -1.041 1.00 94.31 87 LEU A C 1
ATOM 700 O O . LEU A 1 87 ? -1.585 -2.332 0.052 1.00 94.31 87 LEU A O 1
ATOM 704 N N . ASN A 1 88 ? 0.272 -2.488 -1.192 1.00 93.12 88 ASN A N 1
ATOM 705 C CA . ASN A 1 88 ? 1.206 -2.246 -0.103 1.00 93.12 88 ASN A CA 1
ATOM 706 C C . ASN A 1 88 ? 2.120 -1.076 -0.430 1.00 93.12 88 ASN A C 1
ATOM 708 O O . ASN A 1 88 ? 2.803 -1.072 -1.451 1.00 93.12 88 ASN A O 1
ATOM 712 N N . ILE A 1 89 ? 2.134 -0.079 0.445 1.00 89.88 89 ILE A N 1
ATOM 713 C CA . ILE A 1 89 ? 2.904 1.142 0.249 1.00 89.88 89 ILE A CA 1
ATOM 714 C C . ILE A 1 89 ? 3.933 1.237 1.368 1.00 89.88 89 ILE A C 1
ATOM 716 O O . ILE A 1 89 ? 3.621 1.524 2.529 1.00 89.88 89 ILE A O 1
ATOM 720 N N . LEU A 1 90 ? 5.182 0.959 1.001 1.00 84.75 90 LEU A N 1
ATOM 721 C CA . LEU A 1 90 ? 6.339 1.027 1.876 1.00 84.75 90 LEU A CA 1
ATOM 722 C C . LEU A 1 90 ? 6.875 2.458 1.863 1.00 84.75 90 LEU A C 1
ATOM 724 O O . LEU A 1 90 ? 7.355 2.930 0.838 1.00 84.75 90 LEU A O 1
ATOM 728 N N . GLY A 1 91 ? 6.806 3.107 3.026 1.00 70.50 91 GLY A N 1
ATOM 729 C CA . GLY A 1 91 ? 7.438 4.380 3.374 1.00 70.50 91 GLY A CA 1
ATOM 730 C C . GLY A 1 91 ? 7.668 5.354 2.221 1.00 70.50 91 GLY A C 1
ATOM 731 O O . GLY A 1 91 ? 8.766 5.414 1.669 1.00 70.50 91 GLY A O 1
ATOM 732 N N . THR A 1 92 ? 6.671 6.180 1.917 1.00 63.81 92 THR A N 1
ATOM 733 C CA . THR A 1 92 ? 6.912 7.428 1.189 1.00 63.81 92 THR A CA 1
ATOM 734 C C . THR A 1 92 ? 7.588 8.422 2.136 1.00 63.81 92 THR A C 1
ATOM 736 O O . THR A 1 92 ? 7.408 8.343 3.353 1.00 63.81 92 THR A O 1
ATOM 739 N N . ARG A 1 93 ? 8.401 9.360 1.636 1.00 66.88 93 ARG A N 1
ATOM 740 C CA . ARG A 1 93 ? 8.727 10.534 2.464 1.00 66.88 93 ARG A CA 1
ATOM 741 C C . ARG A 1 93 ? 7.427 11.323 2.637 1.00 66.88 93 ARG A C 1
ATOM 743 O O . ARG A 1 93 ? 6.580 11.307 1.756 1.00 66.88 93 ARG A O 1
ATOM 750 N N . ARG A 1 94 ? 7.224 12.006 3.766 1.00 66.56 94 ARG A N 1
ATOM 751 C CA . ARG A 1 94 ? 6.045 12.873 3.907 1.00 66.56 94 ARG A CA 1
ATOM 752 C C . ARG A 1 94 ? 6.276 14.131 3.076 1.00 66.56 94 ARG A C 1
ATOM 754 O O . ARG A 1 94 ? 6.765 15.131 3.598 1.00 66.56 94 ARG A O 1
ATOM 761 N N . SER A 1 95 ? 5.964 14.078 1.788 1.00 70.19 95 SER A N 1
ATOM 762 C CA . SER A 1 95 ? 5.692 15.276 1.004 1.00 70.19 95 SER A CA 1
ATOM 763 C C . SER A 1 95 ? 4.185 15.360 0.733 1.00 70.19 95 SER A C 1
ATOM 765 O O . SER A 1 95 ? 3.533 14.324 0.582 1.00 70.19 95 SER A O 1
ATOM 767 N N . PRO A 1 96 ? 3.593 16.568 0.668 1.00 69.75 96 PRO A N 1
ATOM 768 C CA . PRO A 1 96 ? 2.187 16.730 0.279 1.00 69.75 96 PRO A CA 1
ATOM 769 C C . PRO A 1 96 ? 1.855 16.036 -1.051 1.00 69.75 96 PRO A C 1
ATOM 771 O O . PRO A 1 96 ? 0.741 15.563 -1.269 1.00 69.75 96 PRO A O 1
ATOM 774 N N . THR A 1 97 ? 2.851 15.952 -1.928 1.00 70.88 97 THR A N 1
ATOM 775 C CA . THR A 1 97 ? 2.787 15.283 -3.219 1.00 70.88 97 THR A CA 1
ATOM 776 C C . THR A 1 97 ? 2.647 13.764 -3.086 1.00 70.88 97 THR A C 1
ATOM 778 O O . THR A 1 97 ? 1.771 13.173 -3.717 1.00 70.88 97 THR A O 1
ATOM 781 N N . ASP A 1 98 ? 3.447 13.137 -2.220 1.00 75.38 98 ASP A N 1
ATOM 782 C CA . ASP A 1 98 ? 3.402 11.686 -1.977 1.00 75.38 98 ASP A CA 1
ATOM 783 C C . ASP A 1 98 ? 2.055 11.255 -1.388 1.00 75.38 98 ASP A C 1
ATOM 785 O O . ASP A 1 98 ? 1.489 10.219 -1.740 1.00 75.38 98 ASP A O 1
ATOM 789 N N . ASP A 1 99 ? 1.499 12.105 -0.531 1.00 82.00 99 ASP A N 1
ATOM 790 C CA . ASP A 1 99 ? 0.170 11.945 0.036 1.00 82.00 99 ASP A CA 1
ATOM 791 C C . ASP A 1 99 ? -0.918 11.977 -1.049 1.00 82.00 99 ASP A C 1
ATOM 793 O O . ASP A 1 99 ? -1.836 11.159 -1.037 1.00 82.00 99 ASP A O 1
ATOM 797 N N . HIS A 1 100 ? -0.842 12.893 -2.015 1.00 82.75 100 HIS A N 1
ATOM 798 C CA . HIS A 1 100 ? -1.805 12.920 -3.117 1.00 82.75 100 HIS A CA 1
ATOM 799 C C . HIS A 1 100 ? -1.754 11.628 -3.947 1.00 82.75 100 HIS A C 1
ATOM 801 O O . HIS A 1 100 ? -2.800 11.073 -4.293 1.00 82.75 100 HIS A O 1
ATOM 807 N N . ILE A 1 101 ? -0.547 11.132 -4.230 1.00 81.62 101 ILE A N 1
ATOM 808 C CA . ILE A 1 101 ? -0.316 9.890 -4.978 1.00 81.62 101 ILE A CA 1
ATOM 809 C C . ILE A 1 101 ? -0.938 8.695 -4.256 1.00 81.62 101 ILE A C 1
ATOM 811 O O . ILE A 1 101 ? -1.753 7.982 -4.844 1.00 81.62 101 ILE A O 1
ATOM 815 N N . LEU A 1 102 ? -0.604 8.524 -2.973 1.00 86.56 102 LEU A N 1
ATOM 816 C CA . LEU A 1 102 ? -1.109 7.454 -2.112 1.00 86.56 102 LEU A CA 1
ATOM 817 C C . LEU A 1 102 ? -2.635 7.350 -2.195 1.00 86.56 102 LEU A C 1
ATOM 819 O O . LEU A 1 102 ? -3.183 6.298 -2.525 1.00 86.56 102 LEU A O 1
ATOM 823 N N . PHE A 1 103 ? -3.332 8.453 -1.930 1.00 89.25 103 PHE A N 1
ATOM 824 C CA . PHE A 1 103 ? -4.790 8.432 -1.879 1.00 89.25 103 PHE A CA 1
ATOM 825 C C . PHE A 1 103 ? -5.439 8.402 -3.265 1.00 89.25 103 PHE A C 1
ATOM 827 O O . PHE A 1 103 ? -6.533 7.862 -3.394 1.00 89.25 103 PHE A O 1
ATOM 834 N N . SER A 1 104 ? -4.782 8.913 -4.310 1.00 85.88 104 SER A N 1
ATOM 835 C CA . SER A 1 104 ? -5.269 8.752 -5.688 1.00 85.88 104 SER A CA 1
ATOM 836 C C . SER A 1 104 ? -5.267 7.283 -6.106 1.00 85.88 104 SER A C 1
ATOM 838 O O . SER A 1 104 ? -6.260 6.806 -6.653 1.00 85.88 104 SER A O 1
ATOM 840 N N . LEU A 1 105 ? -4.201 6.549 -5.772 1.00 87.00 105 LEU A N 1
ATOM 841 C CA . LEU A 1 105 ? -4.091 5.118 -6.046 1.00 87.00 105 LEU A CA 1
ATOM 842 C C . LEU A 1 105 ? 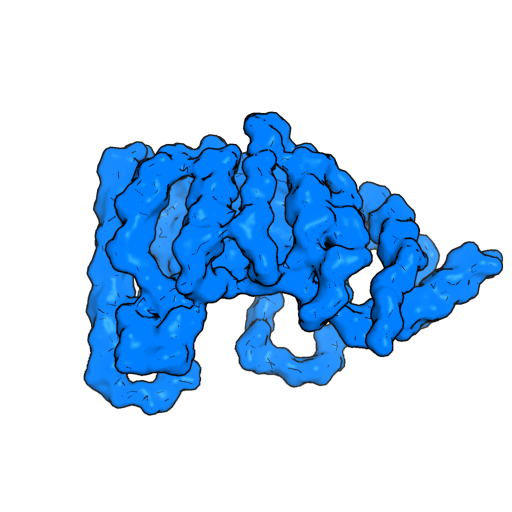-5.132 4.305 -5.262 1.00 87.00 105 LEU A C 1
ATOM 844 O O . LEU A 1 105 ? -5.816 3.459 -5.835 1.00 87.00 105 LEU A O 1
ATOM 848 N N . ILE A 1 106 ? -5.308 4.607 -3.971 1.00 92.12 106 ILE A N 1
ATOM 849 C CA . ILE A 1 106 ? -6.333 3.967 -3.131 1.00 92.12 106 ILE A CA 1
ATOM 850 C C . ILE A 1 106 ? -7.739 4.223 -3.698 1.00 92.12 106 ILE A C 1
ATOM 852 O O . ILE A 1 106 ? -8.525 3.286 -3.822 1.00 92.12 106 ILE A O 1
ATOM 856 N N . ARG A 1 107 ? -8.069 5.467 -4.076 1.00 90.69 107 ARG A N 1
ATOM 857 C CA . ARG A 1 107 ? -9.386 5.812 -4.644 1.00 90.69 107 ARG A CA 1
ATOM 858 C C . ARG A 1 107 ? -9.650 5.095 -5.962 1.00 90.69 107 ARG A C 1
ATOM 860 O O . ARG A 1 107 ? -10.744 4.559 -6.131 1.00 90.69 107 ARG A O 1
ATOM 867 N N . ALA A 1 108 ? -8.656 5.055 -6.851 1.00 86.00 108 ALA A N 1
ATOM 868 C CA . ALA A 1 108 ? -8.765 4.405 -8.157 1.00 86.00 108 ALA A CA 1
ATOM 869 C C . ALA A 1 108 ? -9.128 2.912 -8.048 1.00 86.00 108 ALA A C 1
ATOM 871 O O . ALA A 1 108 ? -9.811 2.386 -8.921 1.00 86.00 108 ALA A O 1
ATOM 872 N N . HIS A 1 109 ? -8.735 2.250 -6.954 1.00 89.94 109 HIS A N 1
ATOM 873 C CA . HIS A 1 109 ? -9.002 0.826 -6.719 1.00 89.94 109 HIS A CA 1
ATOM 874 C C . HIS A 1 109 ? -9.946 0.540 -5.555 1.00 89.94 109 HIS A C 1
ATOM 876 O O . HIS A 1 109 ? -10.101 -0.608 -5.151 1.00 89.94 109 HIS A O 1
ATOM 882 N N . SER A 1 110 ? -10.623 1.555 -5.029 1.00 92.06 110 SER A N 1
ATOM 883 C CA . SER A 1 110 ? -11.494 1.436 -3.852 1.00 92.06 110 SER A CA 1
ATOM 884 C C . SER A 1 110 ? -12.580 0.356 -3.961 1.00 92.06 110 SER A C 1
ATOM 886 O O . SER A 1 110 ? -12.950 -0.257 -2.959 1.00 92.06 110 SER A O 1
ATOM 888 N N . ALA A 1 111 ? -13.062 0.096 -5.180 1.00 91.75 111 ALA A N 1
ATOM 889 C CA . ALA A 1 111 ? -14.090 -0.900 -5.466 1.00 91.75 111 ALA A CA 1
ATOM 890 C C . ALA A 1 111 ? -13.573 -2.349 -5.482 1.00 91.75 111 ALA A C 1
ATOM 892 O O . ALA A 1 111 ? -14.372 -3.276 -5.371 1.00 91.75 111 ALA A O 1
ATOM 893 N N . THR A 1 112 ? -12.266 -2.569 -5.626 1.00 93.00 112 THR A N 1
ATOM 894 C CA . THR A 1 112 ? -11.682 -3.912 -5.804 1.00 93.00 112 THR A CA 1
ATOM 895 C C . THR A 1 112 ? -10.657 -4.262 -4.739 1.00 93.00 112 THR A C 1
ATOM 897 O O . THR A 1 112 ? -10.396 -5.440 -4.511 1.00 93.00 112 THR A O 1
ATOM 900 N N . LEU A 1 113 ? -10.100 -3.251 -4.075 1.00 94.44 113 LEU A N 1
ATOM 901 C CA . LEU A 1 113 ? -9.054 -3.410 -3.083 1.00 94.44 113 LEU A CA 1
ATOM 902 C C . LEU A 1 113 ? -9.592 -4.147 -1.855 1.00 94.44 113 LEU A C 1
ATOM 904 O O . LEU A 1 113 ? -10.484 -3.651 -1.172 1.00 94.44 113 LEU A O 1
ATOM 908 N N . GLN A 1 114 ? -9.034 -5.325 -1.583 1.00 96.25 114 GLN A N 1
ATOM 909 C CA . GLN A 1 114 ? -9.406 -6.196 -0.466 1.00 96.25 114 GLN A CA 1
ATOM 910 C C . GLN A 1 114 ? -8.425 -6.085 0.699 1.00 96.25 114 GLN A C 1
ATOM 912 O O . GLN A 1 114 ? -8.836 -6.188 1.857 1.00 96.25 114 GLN A O 1
ATOM 917 N N . GLU A 1 115 ? -7.148 -5.844 0.406 1.00 96.19 115 GLU A N 1
ATOM 918 C CA . GLU A 1 115 ? -6.100 -5.646 1.400 1.00 96.19 115 GLU A CA 1
ATOM 919 C C . GLU A 1 115 ? -5.276 -4.394 1.084 1.00 96.19 115 GLU A C 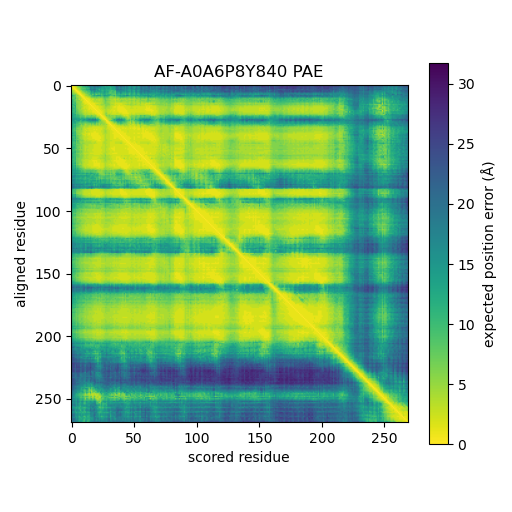1
ATOM 921 O O . GLU A 1 115 ? -4.740 -4.221 -0.012 1.00 96.19 115 GLU A O 1
ATOM 926 N N . LEU A 1 116 ? -5.151 -3.527 2.086 1.00 96.12 116 LEU A N 1
ATOM 927 C CA . LEU A 1 116 ? -4.361 -2.308 2.032 1.00 96.12 116 LEU A CA 1
ATOM 928 C C . LEU A 1 116 ? -3.337 -2.329 3.158 1.00 96.12 116 LEU A C 1
ATOM 930 O O . LEU A 1 116 ? -3.690 -2.414 4.335 1.00 96.12 116 LEU A O 1
ATOM 934 N N . ARG A 1 117 ? -2.062 -2.198 2.806 1.00 94.81 117 ARG A N 1
ATOM 935 C CA . ARG A 1 117 ? -0.972 -2.031 3.762 1.00 94.81 117 ARG A CA 1
ATOM 936 C C . ARG A 1 117 ? -0.346 -0.662 3.623 1.00 94.81 117 ARG A C 1
ATOM 938 O O . ARG A 1 117 ? 0.083 -0.267 2.540 1.00 94.81 117 ARG A O 1
ATOM 945 N N . 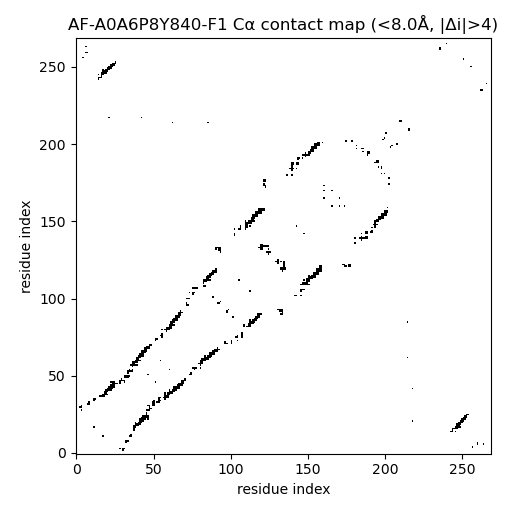ILE A 1 118 ? -0.276 0.047 4.740 1.00 92.75 118 ILE A N 1
ATOM 946 C CA . ILE A 1 118 ? 0.304 1.384 4.801 1.00 92.75 118 ILE A CA 1
ATOM 947 C C . ILE A 1 118 ? 1.406 1.371 5.838 1.00 92.75 118 ILE A C 1
ATOM 949 O O . ILE A 1 118 ? 1.173 1.086 7.018 1.00 92.75 118 ILE A O 1
ATOM 953 N N . TRP A 1 119 ? 2.611 1.722 5.407 1.00 89.25 119 TRP A N 1
ATOM 954 C CA . TRP A 1 119 ? 3.679 1.992 6.345 1.00 89.25 119 TRP A CA 1
ATOM 955 C C . TRP A 1 119 ? 3.470 3.355 7.018 1.00 89.25 119 TRP A C 1
ATOM 957 O O . TRP A 1 119 ? 3.375 4.380 6.347 1.00 89.25 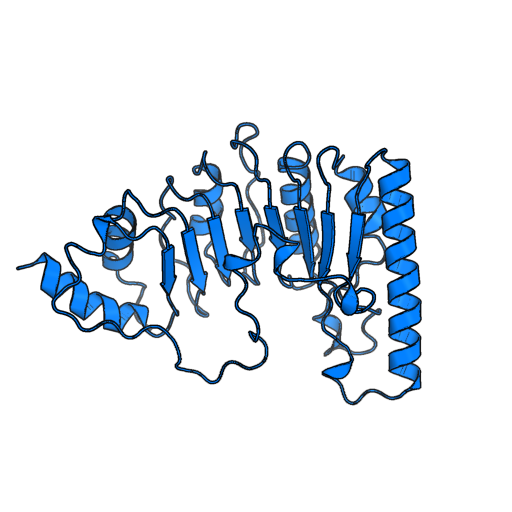119 TRP A O 1
ATOM 967 N N . THR A 1 120 ? 3.398 3.384 8.349 1.00 87.50 120 THR A N 1
ATOM 968 C CA . THR A 1 120 ? 3.160 4.613 9.128 1.00 87.50 120 THR A CA 1
ATOM 969 C C . THR A 1 120 ? 3.919 4.593 10.453 1.00 87.50 120 THR A C 1
ATOM 971 O O . THR A 1 120 ? 4.141 3.544 11.062 1.00 87.50 120 THR A O 1
ATOM 974 N N . GLY A 1 121 ? 4.297 5.772 10.943 1.00 85.12 121 GLY A N 1
ATOM 975 C CA . GLY A 1 121 ? 4.868 5.967 12.276 1.00 85.12 121 GLY A CA 1
ATOM 976 C C . GLY A 1 121 ? 3.854 5.746 13.407 1.00 85.12 121 GLY A C 1
ATOM 977 O O . GLY A 1 121 ? 2.643 5.676 13.188 1.00 85.12 121 GLY A O 1
ATOM 978 N N . THR A 1 122 ? 4.350 5.633 14.642 1.00 78.50 122 THR A N 1
ATOM 979 C CA . THR A 1 122 ? 3.543 5.548 15.878 1.00 78.50 122 THR A CA 1
ATOM 980 C C . THR A 1 122 ? 3.270 6.892 16.534 1.00 78.50 122 THR A C 1
ATOM 982 O O . THR A 1 122 ? 2.287 7.019 17.254 1.00 78.50 122 THR A O 1
ATOM 985 N N . CYS A 1 123 ? 4.115 7.890 16.297 1.00 72.94 123 CYS A N 1
ATOM 986 C CA . CYS A 1 123 ? 4.037 9.188 16.952 1.00 72.94 123 CYS A CA 1
ATOM 987 C C . CYS A 1 123 ? 4.526 10.302 16.025 1.00 72.94 123 CYS A C 1
ATOM 989 O O . CYS A 1 123 ? 5.261 10.051 15.064 1.00 72.94 123 CYS A O 1
ATOM 991 N N . LYS A 1 124 ? 4.125 11.542 16.336 1.00 75.56 124 LYS A N 1
ATOM 992 C CA . LYS A 1 124 ? 4.673 12.723 15.669 1.00 75.56 124 LYS A CA 1
ATOM 993 C C . LYS A 1 124 ? 6.190 12.761 15.898 1.00 75.56 124 LYS A C 1
ATOM 995 O O . LYS A 1 124 ? 6.636 12.538 17.025 1.00 75.56 124 LYS A O 1
ATOM 1000 N N . PRO A 1 125 ? 6.982 13.011 14.848 1.00 68.75 125 PRO A N 1
ATOM 1001 C CA . PRO A 1 125 ? 8.425 13.071 14.979 1.00 68.75 125 PRO A CA 1
ATOM 1002 C C . PRO A 1 125 ? 8.820 14.215 15.912 1.00 68.75 125 PRO A C 1
ATOM 1004 O O . PRO A 1 125 ? 8.444 15.361 15.686 1.00 68.75 125 PRO A O 1
ATOM 1007 N N . THR A 1 126 ? 9.577 13.902 16.962 1.00 69.75 126 THR A N 1
ATOM 1008 C CA . THR A 1 126 ? 10.096 14.892 17.921 1.00 69.75 126 THR A CA 1
ATOM 1009 C C . THR A 1 126 ? 11.386 15.553 17.437 1.00 69.75 126 THR A C 1
ATOM 1011 O O . THR A 1 126 ? 11.792 16.578 17.970 1.00 69.75 126 THR A O 1
ATOM 1014 N N . ASN A 1 127 ? 12.037 14.985 16.416 1.00 69.38 127 ASN A N 1
ATOM 1015 C CA . ASN A 1 127 ? 13.258 15.519 15.824 1.00 69.38 127 ASN A CA 1
ATOM 1016 C C . ASN A 1 127 ? 13.312 15.301 14.300 1.00 69.38 127 ASN A C 1
ATOM 1018 O O . ASN A 1 127 ? 12.566 14.502 13.726 1.00 69.38 127 ASN A O 1
ATOM 1022 N N . ALA A 1 128 ? 14.237 16.007 13.643 1.00 62.50 128 ALA A N 1
ATOM 1023 C CA . ALA A 1 128 ? 14.418 15.990 12.189 1.00 62.50 128 ALA A CA 1
ATOM 1024 C C . ALA A 1 128 ? 14.883 14.632 11.625 1.00 62.50 128 ALA A C 1
ATOM 1026 O O . ALA A 1 128 ? 14.709 14.362 10.442 1.00 62.50 128 ALA A O 1
ATOM 1027 N N . VAL A 1 129 ? 15.455 13.750 12.448 1.00 59.69 129 VAL A N 1
ATOM 1028 C CA . VAL A 1 129 ? 15.817 12.387 12.018 1.00 59.69 129 VAL A CA 1
ATOM 1029 C C . VAL A 1 129 ? 14.567 11.503 11.969 1.00 59.69 129 VAL A C 1
ATOM 1031 O O . VAL A 1 129 ? 14.407 10.679 11.066 1.00 59.69 129 VAL A O 1
ATOM 1034 N N . MET A 1 130 ? 13.636 11.722 12.900 1.00 56.28 130 MET A N 1
ATOM 1035 C CA . MET A 1 130 ? 12.342 11.049 12.954 1.00 56.28 130 MET A CA 1
ATOM 1036 C C . MET A 1 130 ? 11.327 11.595 11.947 1.00 56.28 130 MET A C 1
ATOM 1038 O O . MET A 1 130 ? 10.368 10.887 11.644 1.00 56.28 130 MET A O 1
ATOM 1042 N N . SER A 1 131 ? 11.531 12.787 11.376 1.00 58.09 131 SER A N 1
ATOM 1043 C CA . SER A 1 131 ? 10.620 13.370 10.373 1.00 58.09 131 SER A CA 1
ATOM 1044 C C . SER A 1 131 ? 10.479 12.526 9.103 1.00 58.09 131 SER A C 1
ATOM 1046 O O . SER A 1 131 ? 9.501 12.667 8.373 1.00 58.09 131 SER A O 1
ATOM 1048 N N . ARG A 1 132 ? 11.415 11.596 8.870 1.00 57.88 132 ARG A N 1
ATOM 1049 C CA . ARG A 1 132 ? 11.355 10.625 7.768 1.00 57.88 132 ARG A CA 1
ATOM 1050 C C . ARG A 1 132 ? 10.259 9.568 7.940 1.00 57.88 132 ARG A C 1
ATOM 1052 O O . ARG A 1 132 ? 9.997 8.831 6.998 1.00 57.88 132 ARG A O 1
ATOM 1059 N N . TYR A 1 133 ? 9.646 9.464 9.120 1.00 64.12 133 TYR A N 1
ATOM 1060 C CA . TYR A 1 133 ? 8.590 8.499 9.413 1.00 64.12 133 TYR A CA 1
ATOM 1061 C C . TYR A 1 133 ? 7.234 9.207 9.379 1.00 64.12 133 TYR A C 1
ATOM 1063 O O . TYR A 1 133 ? 6.942 10.064 10.214 1.00 64.12 133 TYR A O 1
ATOM 1071 N N . CYS A 1 134 ? 6.401 8.848 8.405 1.00 68.94 134 CYS A N 1
ATOM 1072 C CA . CYS A 1 134 ? 5.105 9.477 8.176 1.00 68.94 134 CYS A CA 1
ATOM 1073 C C . CYS A 1 134 ? 4.118 9.071 9.272 1.00 68.94 134 CYS A C 1
ATOM 1075 O O . CYS A 1 134 ? 3.623 7.948 9.278 1.00 68.94 134 CYS A O 1
ATOM 1077 N N . PHE A 1 135 ? 3.850 9.961 10.228 1.00 80.00 135 PHE A N 1
ATOM 1078 C CA . PHE A 1 135 ? 2.690 9.841 11.108 1.00 80.00 135 PHE A CA 1
ATOM 1079 C C . PHE A 1 135 ? 1.520 10.611 10.496 1.00 80.00 135 PHE A C 1
ATOM 1081 O O . PHE A 1 135 ? 1.620 11.821 10.287 1.00 80.00 135 PHE A O 1
ATOM 1088 N N . TYR A 1 136 ? 0.429 9.897 10.230 1.00 82.81 136 TYR A N 1
ATOM 1089 C CA . TYR A 1 136 ? -0.799 10.432 9.649 1.00 82.81 136 TYR A CA 1
ATOM 1090 C C . TYR A 1 136 ? -1.855 10.639 10.739 1.00 82.81 136 TYR A C 1
ATOM 1092 O O . TYR A 1 136 ? -2.543 9.691 11.128 1.00 82.81 136 TYR A O 1
ATOM 1100 N N . ASP A 1 137 ? -1.983 11.859 11.254 1.00 85.69 137 ASP A N 1
ATOM 1101 C CA . ASP A 1 137 ? -3.033 12.206 12.219 1.00 85.69 137 ASP A CA 1
ATOM 1102 C C . ASP A 1 137 ? -4.441 12.155 11.612 1.00 85.69 137 ASP A C 1
ATOM 1104 O O . ASP A 1 137 ? -5.403 11.887 12.325 1.00 85.69 137 ASP A O 1
ATOM 1108 N N . ASP A 1 138 ? -4.552 12.325 10.299 1.00 91.12 138 ASP A N 1
ATOM 1109 C CA . ASP A 1 138 ? -5.799 12.351 9.533 1.00 91.12 138 ASP A CA 1
ATOM 1110 C C . ASP A 1 138 ? -6.018 11.098 8.661 1.00 91.12 138 ASP A C 1
ATOM 1112 O O . ASP A 1 138 ? -6.876 11.100 7.772 1.00 91.12 138 ASP A O 1
ATOM 1116 N N . LEU A 1 139 ? -5.277 10.006 8.912 1.00 92.75 139 LEU A N 1
ATOM 1117 C CA . LEU A 1 139 ? -5.346 8.789 8.089 1.00 92.75 139 LEU A CA 1
ATOM 1118 C C . LEU A 1 139 ? -6.770 8.238 7.987 1.00 92.75 139 LEU A C 1
ATOM 1120 O O . LEU A 1 139 ? -7.228 7.915 6.896 1.00 92.75 139 LEU A O 1
ATOM 1124 N N . GLY A 1 140 ? -7.465 8.146 9.125 1.00 95.69 140 GLY A N 1
ATOM 1125 C CA . GLY A 1 140 ? -8.831 7.627 9.205 1.00 95.69 140 GLY A CA 1
ATOM 1126 C C . GLY A 1 140 ? -9.798 8.405 8.309 1.00 95.69 140 GLY A C 1
ATOM 1127 O O . GLY A 1 140 ? -10.325 7.821 7.361 1.00 95.69 140 GLY A O 1
ATOM 1128 N N . PRO A 1 141 ? -9.990 9.719 8.540 1.00 95.94 141 PRO A N 1
ATOM 1129 C CA . PRO A 1 141 ? -10.839 10.559 7.696 1.00 95.94 141 PRO A CA 1
ATOM 1130 C C . PRO A 1 141 ? -10.511 10.476 6.199 1.00 95.94 141 PRO A C 1
ATOM 1132 O O . PRO A 1 141 ? -11.420 10.389 5.374 1.00 95.94 141 PRO A O 1
ATOM 1135 N N . ARG A 1 142 ? -9.226 10.451 5.824 1.00 95.50 142 ARG A N 1
ATOM 1136 C CA . ARG A 1 142 ? -8.828 10.371 4.409 1.00 95.50 142 ARG A CA 1
ATOM 1137 C C . ARG A 1 142 ? -9.125 9.009 3.783 1.00 95.50 142 ARG A C 1
ATOM 1139 O O . ARG A 1 142 ? -9.526 8.956 2.621 1.00 95.50 142 ARG A O 1
ATOM 1146 N N . LEU A 1 143 ? -8.970 7.917 4.532 1.00 96.38 143 LEU A N 1
ATOM 1147 C CA . LEU A 1 143 ? -9.365 6.581 4.073 1.00 96.38 143 LEU A CA 1
ATOM 1148 C C . LEU A 1 143 ? -10.886 6.462 3.932 1.00 96.38 143 LEU A C 1
ATOM 1150 O O . LEU A 1 143 ? -11.354 5.915 2.937 1.00 96.38 143 LEU A O 1
ATOM 1154 N N . ALA A 1 144 ? -11.661 7.035 4.856 1.00 96.00 144 ALA A N 1
ATOM 1155 C CA . ALA A 1 144 ? -13.123 7.060 4.767 1.00 96.00 144 ALA A CA 1
ATOM 1156 C C . ALA A 1 144 ? -13.615 7.760 3.483 1.00 96.00 144 ALA A C 1
ATOM 1158 O O . ALA A 1 144 ? -14.542 7.288 2.827 1.00 96.00 144 ALA A O 1
ATOM 1159 N N . GLN A 1 145 ? -12.933 8.828 3.053 1.00 96.06 145 GLN A N 1
ATOM 1160 C CA . GLN A 1 145 ? -13.211 9.517 1.782 1.00 96.06 145 GLN A CA 1
ATOM 1161 C C . GLN A 1 145 ? -12.887 8.680 0.535 1.00 96.06 145 GLN A C 1
ATOM 1163 O O . GLN A 1 145 ? -13.274 9.056 -0.570 1.00 96.06 145 GLN A O 1
ATOM 1168 N N . CYS A 1 146 ? -12.160 7.570 0.677 1.00 94.88 146 CYS A N 1
ATOM 1169 C CA . CYS A 1 146 ? -11.818 6.708 -0.449 1.00 94.88 146 CYS A CA 1
ATOM 1170 C C . CYS A 1 146 ? -12.904 5.684 -0.788 1.00 94.88 146 CYS A C 1
ATOM 1172 O O . CYS A 1 146 ? -12.741 5.001 -1.789 1.00 94.88 146 CYS A O 1
ATOM 1174 N N . ASN A 1 147 ? -13.993 5.579 -0.011 1.00 92.88 147 ASN A N 1
ATOM 1175 C CA . ASN A 1 147 ? -15.113 4.663 -0.278 1.00 92.88 147 ASN A CA 1
ATOM 1176 C C . ASN A 1 147 ? -14.663 3.196 -0.478 1.00 92.88 147 ASN A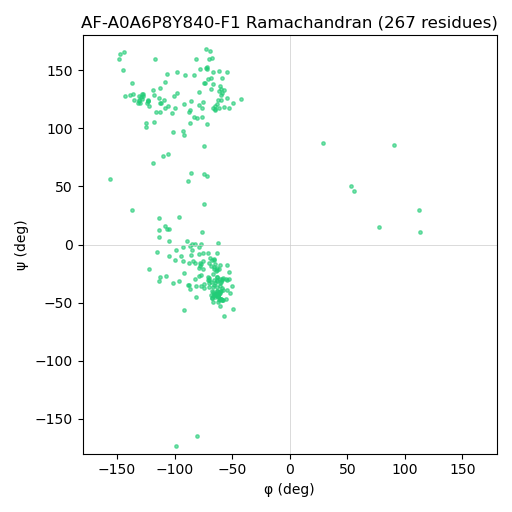 C 1
ATOM 1178 O O . ASN A 1 147 ? -15.014 2.535 -1.454 1.00 92.88 147 ASN A O 1
ATOM 1182 N N . LEU A 1 148 ? -13.854 2.700 0.459 1.00 95.00 148 LEU A N 1
ATOM 1183 C CA . LEU A 1 148 ? -13.193 1.389 0.442 1.00 95.00 148 LEU A CA 1
ATOM 1184 C C . LEU A 1 148 ? -14.156 0.221 0.738 1.00 95.00 148 LEU A C 1
ATOM 1186 O O . LEU A 1 148 ? -13.990 -0.509 1.711 1.00 95.00 148 LEU A O 1
ATOM 1190 N N . ARG A 1 149 ? -15.186 0.042 -0.095 1.00 92.06 149 ARG A N 1
ATOM 1191 C CA . ARG A 1 149 ? -16.292 -0.906 0.152 1.00 92.06 149 ARG A CA 1
ATOM 1192 C C . ARG A 1 149 ? -15.874 -2.374 0.146 1.00 92.06 149 ARG A C 1
ATOM 1194 O O . ARG A 1 149 ? -16.482 -3.176 0.843 1.00 92.06 149 ARG A O 1
ATOM 1201 N N . SER A 1 150 ? -14.855 -2.717 -0.636 1.00 94.75 150 SER A N 1
ATOM 1202 C CA . SER A 1 150 ? -14.369 -4.097 -0.764 1.00 94.75 150 SER A CA 1
ATOM 1203 C C . SER A 1 150 ? -13.228 -4.420 0.201 1.00 94.75 150 SER A C 1
ATOM 1205 O O . SER A 1 150 ? -12.753 -5.557 0.227 1.00 94.75 150 SER A O 1
ATOM 1207 N N . LEU A 1 151 ? -12.788 -3.436 0.997 1.00 96.94 151 LEU A N 1
ATOM 1208 C CA . LEU A 1 151 ? -11.613 -3.561 1.842 1.00 96.94 151 LEU A CA 1
ATOM 1209 C C . LEU A 1 151 ? -11.920 -4.398 3.082 1.00 96.94 151 LEU A C 1
ATOM 1211 O O . LEU A 1 151 ? -12.599 -3.956 4.009 1.00 96.94 151 LEU A O 1
ATOM 1215 N N . LYS A 1 152 ? -11.343 -5.597 3.114 1.00 96.31 152 LYS A N 1
ATOM 1216 C CA . LYS A 1 152 ? -11.435 -6.538 4.233 1.00 96.31 152 LYS A CA 1
ATOM 1217 C C . LYS A 1 152 ? -10.358 -6.271 5.276 1.00 96.31 152 LYS A C 1
ATOM 1219 O O . LYS A 1 152 ? -10.630 -6.360 6.469 1.00 96.31 152 LYS A O 1
ATOM 1224 N N . TRP A 1 153 ? -9.152 -5.913 4.834 1.00 96.06 153 TRP A N 1
ATOM 1225 C CA . TRP A 1 153 ? -7.984 -5.792 5.704 1.00 96.06 153 TRP A CA 1
ATOM 1226 C C . TRP A 1 153 ? -7.255 -4.472 5.483 1.00 96.06 153 TRP A C 1
ATOM 1228 O O . TRP A 1 153 ? -6.789 -4.177 4.384 1.00 96.06 153 TRP A O 1
ATOM 1238 N N . LEU A 1 154 ? -7.092 -3.705 6.556 1.00 96.56 154 LEU A N 1
ATOM 1239 C CA . LEU A 1 154 ? -6.183 -2.568 6.608 1.00 96.56 154 LEU A CA 1
ATOM 1240 C C . LEU A 1 154 ? -5.054 -2.883 7.584 1.00 96.56 154 LEU A C 1
ATOM 1242 O O . LEU A 1 154 ? -5.284 -2.972 8.788 1.00 96.56 154 LEU A O 1
ATOM 1246 N N . VAL A 1 155 ? -3.825 -3.010 7.092 1.00 94.62 155 VAL A N 1
ATOM 1247 C CA . VAL A 1 155 ? -2.651 -3.296 7.925 1.00 94.62 155 VAL A CA 1
ATOM 1248 C C . VAL A 1 155 ? -1.765 -2.062 8.019 1.00 94.62 155 VAL A C 1
ATOM 1250 O O . VAL A 1 155 ? -1.188 -1.598 7.037 1.00 94.62 155 VAL A O 1
ATOM 1253 N N . LEU A 1 156 ? -1.604 -1.545 9.234 1.00 93.25 156 LEU A N 1
ATOM 1254 C CA . LEU A 1 156 ? -0.632 -0.500 9.526 1.00 93.25 156 LEU A CA 1
ATOM 1255 C C . LEU A 1 156 ? 0.717 -1.141 9.847 1.00 93.25 156 LEU A C 1
ATOM 1257 O O . LEU A 1 156 ? 0.925 -1.683 10.941 1.00 93.25 156 LEU A O 1
ATOM 1261 N N . THR A 1 157 ? 1.645 -1.066 8.899 1.00 89.50 157 THR A N 1
ATOM 1262 C CA . THR A 1 157 ? 3.022 -1.517 9.094 1.00 89.50 157 THR A CA 1
ATOM 1263 C C . THR A 1 157 ? 3.803 -0.406 9.775 1.00 89.50 157 THR A C 1
ATOM 1265 O O . THR A 1 157 ? 4.085 0.638 9.197 1.00 89.50 157 THR A O 1
ATOM 1268 N N . ARG A 1 158 ? 4.161 -0.610 11.036 1.00 85.88 158 ARG A N 1
ATOM 1269 C CA . ARG A 1 158 ? 4.924 0.368 11.807 1.00 85.88 158 ARG A CA 1
ATOM 1270 C C . ARG A 1 158 ? 6.341 -0.119 12.017 1.00 85.88 158 ARG A C 1
ATOM 1272 O O . ARG A 1 158 ? 6.568 -1.294 12.314 1.00 85.88 158 ARG A O 1
ATOM 1279 N N . SER A 1 159 ? 7.287 0.807 11.908 1.00 74.88 159 SER A N 1
ATOM 1280 C CA . SER A 1 159 ? 8.644 0.562 12.388 1.00 74.88 159 SER A CA 1
ATOM 1281 C C . SER A 1 159 ? 8.566 0.389 13.898 1.00 74.88 159 SER A C 1
ATOM 1283 O O . SER A 1 159 ? 8.137 1.307 14.597 1.00 74.88 159 SER A O 1
ATOM 1285 N N . SER A 1 160 ? 8.914 -0.798 14.396 1.00 65.38 160 SER A N 1
ATOM 1286 C CA . SER A 1 160 ? 8.889 -1.047 15.833 1.00 65.38 160 SER A CA 1
ATOM 1287 C C . SER A 1 160 ? 9.815 -0.051 16.531 1.00 65.38 160 SER A C 1
ATOM 1289 O O . SER A 1 160 ? 10.980 0.069 16.134 1.00 65.38 160 SER A O 1
ATOM 1291 N N . PRO A 1 161 ? 9.357 0.631 17.591 1.00 54.16 161 PRO A N 1
ATOM 1292 C CA . PRO A 1 161 ? 10.248 1.454 18.384 1.00 54.16 161 PRO A CA 1
ATOM 1293 C C . PRO A 1 161 ? 11.305 0.607 19.111 1.00 54.16 161 PRO A C 1
ATOM 1295 O O . PRO A 1 161 ? 12.298 1.170 19.538 1.00 54.16 161 PRO A O 1
ATOM 1298 N N . LEU A 1 162 ? 11.178 -0.731 19.164 1.00 46.81 162 LEU A N 1
ATOM 1299 C CA . LEU A 1 162 ? 12.226 -1.636 19.670 1.00 46.81 162 LEU A CA 1
ATOM 1300 C C . LEU A 1 162 ? 13.505 -1.637 18.818 1.00 46.81 162 LEU A C 1
ATOM 1302 O O . LEU A 1 162 ? 14.546 -2.069 19.299 1.00 46.81 162 LEU A O 1
ATOM 1306 N N . ALA A 1 163 ? 13.465 -1.131 17.580 1.00 49.28 163 ALA A N 1
ATOM 1307 C CA . ALA A 1 163 ? 14.692 -0.826 16.840 1.00 49.28 163 ALA A CA 1
ATOM 1308 C C . ALA A 1 163 ? 15.438 0.395 17.421 1.00 49.28 163 ALA A C 1
ATOM 1310 O O . ALA A 1 163 ? 16.539 0.720 16.980 1.00 49.28 163 ALA A O 1
ATOM 1311 N N . ARG A 1 164 ? 14.848 1.106 18.390 1.00 56.62 164 ARG A N 1
ATOM 1312 C CA . ARG A 1 164 ? 15.395 2.318 18.996 1.00 56.62 164 ARG A CA 1
ATOM 1313 C C . ARG A 1 164 ? 15.628 2.099 20.486 1.00 56.62 164 ARG A C 1
ATOM 1315 O O . ARG A 1 164 ? 14.754 1.642 21.215 1.00 56.62 164 ARG A O 1
ATOM 1322 N N . LYS A 1 165 ? 16.811 2.503 20.948 1.00 61.00 165 LYS A N 1
ATOM 1323 C CA . LYS A 1 165 ? 17.144 2.685 22.367 1.00 61.00 165 LYS A CA 1
ATOM 1324 C C . LYS A 1 165 ? 16.421 3.929 22.920 1.00 61.00 165 LYS A C 1
ATOM 1326 O O . LYS A 1 165 ? 17.076 4.892 23.297 1.00 61.00 165 LYS A O 1
ATOM 1331 N N . GLY A 1 166 ? 15.090 3.952 22.856 1.00 66.62 166 GLY A N 1
ATOM 1332 C CA . GLY A 1 166 ? 14.274 5.012 23.455 1.00 66.62 166 GLY A CA 1
ATOM 1333 C C . GLY A 1 166 ? 14.063 4.776 24.949 1.00 66.62 166 GLY A C 1
ATOM 1334 O O . GLY A 1 166 ? 14.210 3.645 25.427 1.00 66.62 166 GLY A O 1
ATOM 1335 N N . SER A 1 167 ? 13.712 5.825 25.690 1.00 75.38 167 SER A N 1
ATOM 1336 C CA . SER A 1 167 ? 13.348 5.679 27.102 1.00 75.38 167 SER A CA 1
ATOM 1337 C C . SER A 1 167 ? 12.028 4.901 27.251 1.00 75.38 167 SER A C 1
ATOM 1339 O O . SER A 1 167 ? 11.220 4.795 26.321 1.00 75.38 167 SER A O 1
ATOM 1341 N N . LYS A 1 168 ? 11.777 4.343 28.441 1.00 80.12 168 LYS A N 1
ATOM 1342 C CA . LYS A 1 168 ? 10.532 3.611 28.739 1.00 80.12 168 LYS A CA 1
ATOM 1343 C C . LYS A 1 168 ? 9.295 4.506 28.566 1.00 80.12 168 LYS A C 1
ATOM 1345 O O . LYS A 1 168 ? 8.231 4.037 28.157 1.00 80.12 168 LYS A O 1
ATOM 1350 N N . GLU A 1 169 ? 9.445 5.796 28.843 1.00 78.00 169 GLU A N 1
ATOM 1351 C CA . GLU A 1 169 ? 8.418 6.825 28.693 1.00 78.00 169 GLU A CA 1
ATOM 1352 C C . GLU A 1 169 ? 8.094 7.084 27.215 1.00 78.00 169 GLU A C 1
ATOM 1354 O O . GLU A 1 169 ? 6.917 7.134 26.849 1.00 78.00 169 GLU A O 1
ATOM 1359 N N . GLU A 1 170 ? 9.108 7.172 26.349 1.00 71.50 170 GLU A N 1
ATOM 1360 C CA . GLU A 1 170 ? 8.921 7.355 24.902 1.00 71.50 170 GLU A CA 1
ATOM 1361 C C . GLU A 1 170 ? 8.184 6.168 24.267 1.00 71.50 170 GLU A C 1
ATOM 1363 O O . GLU A 1 170 ? 7.287 6.357 23.436 1.00 71.50 170 GLU A O 1
ATOM 1368 N N . LEU A 1 171 ? 8.515 4.945 24.696 1.00 73.69 171 LEU A N 1
ATOM 1369 C CA . LEU A 1 171 ? 7.826 3.722 24.273 1.00 73.69 171 LEU A CA 1
ATOM 1370 C C . LEU A 1 171 ? 6.347 3.744 24.683 1.00 73.69 171 LEU A C 1
ATOM 1372 O O . LEU A 1 171 ? 5.468 3.534 23.846 1.00 73.69 171 LEU A O 1
ATOM 1376 N N . SER A 1 172 ? 6.067 4.090 25.942 1.00 79.94 172 SER A N 1
ATOM 1377 C CA . SER A 1 172 ? 4.699 4.211 26.466 1.00 79.94 172 SER A CA 1
ATOM 1378 C C . SER A 1 172 ? 3.871 5.260 25.711 1.00 79.94 172 SER A C 1
ATOM 1380 O O . SER A 1 172 ? 2.697 5.037 25.397 1.00 79.94 172 SER A O 1
ATOM 1382 N N . HIS A 1 173 ? 4.479 6.397 25.361 1.00 79.81 173 HIS A N 1
ATOM 1383 C CA . HIS A 1 173 ? 3.819 7.436 24.573 1.00 79.81 173 HIS A CA 1
ATOM 1384 C C . HIS A 1 173 ? 3.474 6.956 23.152 1.00 79.81 173 HIS A C 1
ATOM 1386 O O . HIS A 1 173 ? 2.359 7.186 22.675 1.00 79.81 173 HIS A O 1
ATOM 1392 N N . CYS A 1 174 ? 4.388 6.234 22.495 1.00 79.00 174 CYS A N 1
ATOM 1393 C CA . CYS A 1 174 ? 4.154 5.655 21.169 1.00 79.00 174 CYS A CA 1
ATOM 1394 C C . CYS A 1 174 ? 2.998 4.648 21.162 1.00 79.00 174 CYS A C 1
ATOM 1396 O O . CYS A 1 174 ? 2.189 4.661 20.234 1.00 79.00 174 CYS A O 1
ATOM 1398 N N . ASP A 1 175 ? 2.890 3.810 22.193 1.00 83.62 175 ASP A N 1
ATOM 1399 C CA . ASP A 1 175 ? 1.814 2.822 22.301 1.00 83.62 175 ASP A CA 1
ATOM 1400 C C . ASP A 1 175 ? 0.443 3.484 22.463 1.00 83.62 175 ASP A C 1
ATOM 1402 O O . ASP A 1 175 ? -0.528 3.082 21.811 1.00 83.62 175 ASP A O 1
ATOM 1406 N N . LYS A 1 176 ? 0.353 4.532 23.292 1.00 87.06 176 LYS A N 1
ATOM 1407 C CA . LYS A 1 176 ? -0.882 5.317 23.450 1.00 87.06 176 LYS A CA 1
ATOM 1408 C C . LYS A 1 176 ? -1.278 5.991 22.137 1.00 87.06 176 LYS A C 1
ATOM 1410 O O . LYS A 1 176 ? -2.417 5.836 21.701 1.00 87.06 176 LYS A O 1
ATOM 1415 N N . ALA A 1 177 ? -0.342 6.676 21.481 1.00 86.12 177 ALA A N 1
ATOM 1416 C CA . ALA A 1 177 ? -0.588 7.342 20.202 1.00 86.12 177 ALA A CA 1
ATOM 1417 C C . ALA A 1 177 ? -1.012 6.350 19.103 1.00 86.12 177 ALA A C 1
ATOM 1419 O O . ALA A 1 177 ? -1.944 6.617 18.343 1.00 86.12 177 ALA A O 1
ATOM 1420 N N . CYS A 1 178 ? -0.395 5.166 19.069 1.00 89.25 178 CYS A N 1
ATOM 1421 C CA . CYS A 1 178 ? -0.763 4.087 18.158 1.00 89.25 178 CYS A CA 1
ATOM 1422 C C . CYS A 1 178 ? -2.213 3.624 18.363 1.00 89.25 178 CYS A C 1
ATOM 1424 O O . CYS A 1 178 ? -2.953 3.497 17.386 1.00 89.25 178 CYS A O 1
ATOM 1426 N N . LYS A 1 179 ? -2.637 3.406 19.616 1.00 91.25 179 LYS A N 1
ATOM 1427 C CA . LYS A 1 179 ? -4.017 3.006 19.947 1.00 91.25 179 LYS A CA 1
ATOM 1428 C C . LYS A 1 179 ? -5.039 4.078 19.570 1.00 91.25 179 LYS A C 1
ATOM 1430 O O . LYS A 1 179 ? -6.060 3.741 18.982 1.00 91.25 179 LYS A O 1
ATOM 1435 N N . VAL A 1 180 ? -4.745 5.349 19.853 1.00 92.25 180 VAL A N 1
ATOM 1436 C CA . VAL A 1 180 ? -5.620 6.477 19.482 1.00 92.25 180 VAL A CA 1
ATOM 1437 C C . VAL A 1 180 ? -5.803 6.550 17.966 1.00 92.25 180 VAL A C 1
ATOM 1439 O O . VAL A 1 180 ? -6.929 6.631 17.485 1.00 92.25 180 VAL A O 1
ATOM 1442 N N . GLN A 1 181 ? -4.713 6.454 17.200 1.00 92.31 181 GLN A N 1
ATOM 1443 C CA . GLN A 1 181 ? -4.783 6.477 15.738 1.00 92.31 181 GLN A CA 1
ATOM 1444 C C . GLN A 1 181 ? -5.548 5.264 15.184 1.00 92.31 181 GLN A C 1
ATOM 1446 O O . GLN A 1 181 ? -6.357 5.418 14.275 1.00 92.31 181 GLN A O 1
ATOM 1451 N N . LEU A 1 182 ? -5.314 4.065 15.732 1.00 94.12 182 LEU A N 1
ATOM 1452 C CA . LEU A 1 182 ? -6.053 2.860 15.342 1.00 94.12 182 LEU A CA 1
ATOM 1453 C C . LEU A 1 182 ? -7.555 3.024 15.568 1.00 94.12 182 LEU A C 1
ATOM 1455 O O . LEU A 1 182 ? -8.325 2.742 14.656 1.00 94.12 182 LEU A O 1
ATOM 1459 N N . GLN A 1 183 ? -7.956 3.516 16.742 1.00 95.81 183 GLN A N 1
ATOM 1460 C CA . GLN A 1 183 ? -9.365 3.746 17.050 1.00 95.81 183 GLN A CA 1
ATOM 1461 C C . GLN A 1 183 ? -9.981 4.776 16.099 1.00 95.81 183 GLN A C 1
ATOM 1463 O O . GLN A 1 183 ? -11.030 4.519 15.524 1.00 95.81 183 GLN A O 1
ATOM 1468 N N . SER A 1 184 ? -9.282 5.886 15.841 1.00 95.88 184 SER A N 1
ATOM 1469 C CA . SER A 1 184 ? -9.736 6.908 14.891 1.00 95.88 184 SER A CA 1
ATOM 1470 C C . SER A 1 184 ? -9.952 6.354 13.476 1.00 95.88 184 SER A C 1
ATOM 1472 O O . SER A 1 184 ? -10.923 6.717 12.815 1.00 95.88 184 SER A O 1
ATOM 1474 N N . ILE A 1 185 ? -9.081 5.453 13.009 1.00 96.56 185 ILE A N 1
ATOM 1475 C CA . ILE A 1 185 ? -9.233 4.790 11.706 1.00 96.56 185 ILE A CA 1
ATOM 1476 C C . ILE A 1 185 ? -10.437 3.847 11.707 1.00 96.56 185 ILE A C 1
ATOM 1478 O O . ILE A 1 185 ? -11.226 3.879 10.765 1.00 96.56 185 ILE A O 1
ATOM 1482 N N . VAL A 1 186 ? -10.592 3.034 12.755 1.00 96.94 186 VAL A N 1
ATOM 1483 C CA . VAL A 1 186 ? -11.737 2.122 12.907 1.00 96.94 186 VAL A CA 1
ATOM 1484 C C . VAL A 1 186 ? -13.051 2.901 12.894 1.00 96.94 186 VAL A C 1
ATOM 1486 O O . VAL A 1 186 ? -13.960 2.547 12.145 1.00 96.94 186 VAL A O 1
ATOM 1489 N N . ASP A 1 187 ? -13.139 3.984 13.665 1.00 97.31 187 ASP A N 1
ATOM 1490 C CA . ASP A 1 187 ? -14.341 4.813 13.748 1.00 97.31 187 ASP A CA 1
ATOM 1491 C C . ASP A 1 187 ? -14.672 5.449 12.391 1.00 97.31 187 ASP A C 1
ATOM 1493 O O . ASP A 1 187 ? -15.819 5.391 11.948 1.00 97.31 187 ASP A O 1
ATOM 1497 N N . ALA A 1 188 ? -13.668 5.991 11.693 1.00 97.19 188 ALA A N 1
ATOM 1498 C CA . ALA A 1 188 ? -13.850 6.610 10.381 1.00 97.19 188 ALA A CA 1
ATOM 1499 C C . ALA A 1 188 ? -14.301 5.601 9.308 1.00 97.19 188 ALA A C 1
ATOM 1501 O O . ALA A 1 188 ? -15.223 5.883 8.540 1.00 97.19 188 ALA A O 1
ATOM 1502 N N . LEU A 1 189 ? -13.697 4.409 9.265 1.00 96.31 189 LEU A N 1
ATOM 1503 C CA . LEU A 1 189 ? -14.089 3.360 8.317 1.00 96.31 189 LEU A CA 1
ATOM 1504 C C . LEU A 1 189 ? -15.498 2.837 8.610 1.00 96.31 189 LEU A C 1
ATOM 1506 O O . LEU A 1 189 ? -16.304 2.703 7.685 1.00 96.31 189 LEU A O 1
ATOM 1510 N N . LYS A 1 190 ? -15.841 2.650 9.889 1.00 95.94 190 LYS A N 1
ATOM 1511 C CA . LYS A 1 190 ? -17.190 2.250 10.306 1.00 95.94 190 LYS A CA 1
ATOM 1512 C C . LYS A 1 190 ? -18.241 3.288 9.908 1.00 95.94 190 LYS A C 1
ATOM 1514 O O . LYS A 1 190 ? -19.299 2.914 9.412 1.00 95.94 190 LYS A O 1
ATOM 1519 N N . GLN A 1 191 ? -17.948 4.580 10.068 1.00 96.44 191 GLN A N 1
ATOM 1520 C CA . GLN A 1 191 ? -18.830 5.668 9.621 1.00 96.44 191 GLN A CA 1
ATOM 1521 C C . GLN A 1 191 ? -19.031 5.679 8.099 1.00 96.44 191 GLN A C 1
ATOM 1523 O O . GLN A 1 191 ? -20.105 6.045 7.633 1.00 96.44 191 GLN A O 1
ATOM 1528 N N . SER A 1 192 ? -18.032 5.241 7.326 1.00 95.44 192 SER A N 1
ATOM 1529 C CA . SER A 1 192 ? -18.154 5.084 5.869 1.00 95.44 192 SER A CA 1
ATOM 1530 C C . SER A 1 192 ? -18.887 3.807 5.429 1.00 95.44 192 SER A C 1
ATOM 1532 O O . SER A 1 192 ? -19.085 3.605 4.232 1.00 95.44 192 SER A O 1
ATOM 1534 N N . GLY A 1 193 ? -19.295 2.947 6.372 1.00 94.50 193 GLY A N 1
ATOM 1535 C CA . GLY A 1 193 ? -19.958 1.670 6.091 1.00 94.50 193 GLY A CA 1
ATOM 1536 C C . GLY A 1 193 ? -19.013 0.552 5.641 1.00 94.50 193 GLY A C 1
ATOM 1537 O O . GLY A 1 193 ? -19.477 -0.445 5.096 1.00 94.50 193 GLY A O 1
ATOM 1538 N N . ALA A 1 194 ? -17.700 0.705 5.839 1.00 93.12 194 ALA A N 1
ATOM 1539 C CA . ALA A 1 194 ? -16.722 -0.322 5.504 1.00 93.12 194 ALA A CA 1
ATOM 1540 C C . ALA A 1 194 ? -16.561 -1.319 6.664 1.00 93.12 194 ALA A C 1
ATOM 1542 O O . ALA A 1 194 ? -16.212 -0.939 7.785 1.00 93.12 194 ALA A O 1
ATOM 1543 N N . GLU A 1 195 ? -16.771 -2.607 6.393 1.00 94.25 195 GLU A N 1
ATOM 1544 C CA . GLU A 1 195 ? -16.536 -3.705 7.342 1.00 94.25 195 GLU A CA 1
ATOM 1545 C C . GLU A 1 195 ? -15.071 -4.166 7.290 1.00 94.25 195 GLU A C 1
ATOM 1547 O O . GLU A 1 195 ? -14.749 -5.297 6.931 1.00 94.25 195 GLU A O 1
ATOM 1552 N N . THR A 1 196 ? -14.154 -3.254 7.615 1.00 95.75 196 THR A N 1
ATOM 1553 C CA . THR A 1 196 ? -12.712 -3.504 7.510 1.00 95.75 196 THR A CA 1
ATOM 1554 C C . THR A 1 196 ? -12.094 -3.904 8.850 1.00 95.75 196 THR A C 1
ATOM 1556 O O . THR A 1 196 ? -12.208 -3.194 9.853 1.00 95.75 196 THR A O 1
ATOM 1559 N N . ALA A 1 197 ? -11.327 -4.994 8.854 1.00 95.88 197 ALA A N 1
ATOM 1560 C CA . ALA A 1 197 ? -10.447 -5.348 9.958 1.00 95.88 197 ALA A CA 1
ATOM 1561 C C . ALA A 1 197 ? -9.186 -4.470 9.933 1.00 95.88 197 ALA A C 1
ATOM 1563 O O . ALA A 1 197 ? -8.392 -4.520 8.991 1.00 95.88 197 ALA A O 1
ATOM 1564 N N . VAL A 1 198 ? -8.981 -3.675 10.987 1.00 95.69 198 VAL A N 1
ATOM 1565 C CA . VAL A 1 198 ? -7.816 -2.787 11.113 1.00 95.69 198 VAL A CA 1
ATOM 1566 C C . VAL A 1 198 ? -6.761 -3.422 12.015 1.00 95.69 198 VAL A C 1
ATOM 1568 O O . VAL A 1 198 ? -6.973 -3.642 13.209 1.00 95.69 198 VAL A O 1
ATOM 1571 N N . LEU A 1 199 ? -5.593 -3.694 11.445 1.00 94.31 199 LEU A N 1
ATOM 1572 C CA . LEU A 1 199 ? -4.476 -4.369 12.090 1.00 94.31 199 LEU A CA 1
ATOM 1573 C C . LEU A 1 199 ? -3.250 -3.456 12.185 1.00 94.31 199 LEU A C 1
ATOM 1575 O O . LEU A 1 199 ? -3.103 -2.462 11.480 1.00 94.31 199 LEU A O 1
ATOM 1579 N N . CYS A 1 200 ? -2.341 -3.799 13.094 1.00 92.38 200 CYS A N 1
ATOM 1580 C CA . CYS A 1 200 ? -1.125 -3.034 13.358 1.00 92.38 200 CYS A CA 1
ATOM 1581 C C . CYS A 1 200 ? 0.007 -4.002 13.655 1.00 92.38 200 CYS A C 1
ATOM 1583 O O . CYS A 1 200 ? -0.134 -4.831 14.556 1.00 92.38 200 CYS A O 1
ATOM 1585 N N . SER A 1 201 ? 1.133 -3.865 12.956 1.00 87.81 201 SER A N 1
ATOM 1586 C CA . SER A 1 201 ? 2.286 -4.759 13.131 1.00 87.81 201 SER A CA 1
ATOM 1587 C C . SER A 1 201 ? 2.883 -4.736 14.542 1.00 87.81 201 SER A C 1
ATOM 1589 O O . SER A 1 201 ? 3.546 -5.690 14.942 1.00 87.81 201 SER A O 1
ATOM 1591 N N . VAL A 1 202 ? 2.635 -3.670 15.311 1.00 84.50 202 VAL A N 1
ATOM 1592 C CA . VAL A 1 202 ? 3.103 -3.526 16.697 1.00 84.50 202 VAL A CA 1
ATOM 1593 C C . VAL A 1 202 ? 2.055 -4.040 17.685 1.00 84.50 202 VAL A C 1
ATOM 1595 O O . VAL A 1 202 ? 2.340 -4.956 18.450 1.00 84.50 202 VAL A O 1
ATOM 1598 N N . CYS A 1 203 ? 0.824 -3.517 17.646 1.00 85.88 203 CYS A N 1
ATOM 1599 C CA . CYS A 1 203 ? -0.213 -3.885 18.623 1.00 85.88 203 CYS A CA 1
ATOM 1600 C C . CYS A 1 203 ? -0.753 -5.309 18.443 1.00 85.88 203 CYS A C 1
ATOM 1602 O O . CYS A 1 203 ? -1.202 -5.919 19.408 1.00 85.88 203 CYS A O 1
ATOM 1604 N N . HIS A 1 204 ? -0.727 -5.834 17.218 1.00 88.19 204 HIS A N 1
ATOM 1605 C CA . HIS A 1 204 ? -1.343 -7.111 16.861 1.00 88.19 204 HIS A CA 1
ATOM 1606 C C . HIS A 1 204 ? -0.311 -8.171 16.465 1.00 88.19 204 HIS A C 1
ATOM 1608 O O . HIS A 1 204 ? -0.663 -9.137 15.798 1.00 88.19 204 HIS A O 1
ATOM 1614 N N . LYS A 1 205 ? 0.953 -8.038 16.895 1.00 79.44 205 LYS A N 1
ATOM 1615 C CA . LYS A 1 205 ? 2.054 -8.945 16.519 1.00 79.44 205 LYS A CA 1
ATOM 1616 C C . LYS A 1 205 ? 1.722 -10.434 16.701 1.00 79.44 205 LYS A C 1
ATOM 1618 O O . LYS A 1 205 ? 2.126 -11.249 15.887 1.00 79.44 205 LYS A O 1
ATOM 1623 N N . HIS A 1 206 ? 0.962 -10.787 17.739 1.00 75.88 206 HIS A N 1
ATOM 1624 C CA . HIS A 1 206 ? 0.564 -12.174 18.016 1.00 75.88 206 HIS A CA 1
ATOM 1625 C C . HIS A 1 206 ? -0.587 -12.693 17.142 1.00 75.88 206 HIS A C 1
ATOM 1627 O O . HIS A 1 206 ? -0.823 -13.897 17.101 1.00 75.88 206 HIS A O 1
ATOM 1633 N N . ARG A 1 207 ? -1.323 -11.795 16.480 1.00 72.69 207 ARG A N 1
ATOM 1634 C CA . ARG A 1 207 ? -2.462 -12.120 15.610 1.00 72.69 207 ARG A CA 1
ATOM 1635 C C . ARG A 1 207 ? -2.107 -12.113 14.129 1.00 72.69 207 ARG A C 1
ATOM 1637 O O . ARG A 1 207 ? -2.916 -12.562 13.341 1.00 72.69 207 ARG A O 1
ATOM 1644 N N . LEU A 1 208 ? -0.946 -11.575 13.765 1.00 72.19 208 LEU A N 1
ATOM 1645 C CA . LEU A 1 208 ? -0.469 -11.532 12.389 1.00 72.19 208 LEU A CA 1
ATOM 1646 C C . LEU A 1 208 ? 0.381 -12.776 12.138 1.00 72.19 208 LEU A C 1
ATOM 1648 O O . LEU A 1 208 ? 1.575 -12.775 12.448 1.00 72.19 208 LEU A O 1
ATOM 1652 N N . LYS A 1 209 ? -0.215 -13.845 11.609 1.00 72.25 209 LYS A N 1
ATOM 1653 C CA . LYS A 1 209 ? 0.562 -14.933 11.009 1.00 72.25 209 LYS A CA 1
ATOM 1654 C C . LYS A 1 209 ? 0.735 -14.632 9.528 1.00 72.25 209 LYS A C 1
ATOM 1656 O O . LYS A 1 209 ? -0.155 -14.093 8.885 1.00 72.25 209 LYS A O 1
ATOM 1661 N N . GLN A 1 210 ? 1.880 -15.009 8.969 1.00 62.94 210 GLN A N 1
ATOM 1662 C CA . GLN A 1 210 ? 2.147 -14.829 7.539 1.00 62.94 210 GLN A CA 1
ATOM 1663 C C . GLN A 1 210 ? 1.110 -15.559 6.664 1.00 62.94 210 GLN A C 1
ATOM 1665 O O . GLN A 1 210 ? 0.767 -15.088 5.590 1.00 62.94 210 GLN A O 1
ATOM 1670 N N . SER A 1 211 ? 0.550 -16.666 7.166 1.00 63.47 211 SER A N 1
ATOM 1671 C CA . SER A 1 211 ? -0.547 -17.406 6.532 1.00 63.47 211 SER A CA 1
ATOM 1672 C C . SER A 1 211 ? -1.853 -16.622 6.408 1.00 63.47 211 SER A C 1
ATOM 1674 O O . SER A 1 211 ? -2.703 -17.000 5.610 1.00 63.47 211 SER A O 1
ATOM 1676 N N . ASP A 1 212 ? -2.038 -15.566 7.202 1.00 64.12 212 ASP A N 1
ATOM 1677 C CA . ASP A 1 212 ? -3.286 -14.798 7.224 1.00 64.12 212 ASP A CA 1
ATOM 1678 C C . ASP A 1 212 ? -3.371 -13.824 6.037 1.00 64.12 212 ASP A C 1
ATOM 1680 O O . ASP A 1 212 ? -4.421 -13.229 5.797 1.00 64.12 212 ASP A O 1
ATOM 1684 N N . PHE A 1 213 ? -2.279 -13.680 5.275 1.00 64.00 213 PHE A N 1
ATOM 1685 C CA . PHE A 1 213 ? -2.158 -12.732 4.179 1.00 64.00 213 PHE A CA 1
ATOM 1686 C C . PHE A 1 213 ? -1.761 -13.434 2.877 1.00 64.00 213 PHE A C 1
ATOM 1688 O O . PHE A 1 213 ? -0.591 -13.774 2.685 1.00 64.00 213 PHE A O 1
ATOM 1695 N N . PRO A 1 214 ? -2.699 -13.616 1.933 1.00 59.16 214 PRO A N 1
ATOM 1696 C CA . PRO A 1 214 ? -2.455 -14.386 0.712 1.00 59.16 214 PRO A CA 1
ATOM 1697 C C . PRO A 1 214 ? -1.411 -13.747 -0.221 1.00 59.16 214 PRO A C 1
ATOM 1699 O O . PRO A 1 214 ? -0.923 -14.395 -1.145 1.00 59.16 214 PRO A O 1
ATOM 1702 N N . HIS A 1 215 ? -1.045 -12.484 0.019 1.00 66.81 215 HIS A N 1
ATOM 1703 C CA . HIS A 1 215 ? -0.108 -11.717 -0.802 1.00 66.81 215 HIS A CA 1
ATOM 1704 C C . HIS A 1 215 ? 1.286 -11.541 -0.165 1.00 66.81 215 HIS A C 1
ATOM 1706 O O . HIS A 1 215 ? 2.147 -10.891 -0.761 1.00 66.81 215 HIS A O 1
ATOM 1712 N N . ASP A 1 216 ? 1.546 -12.137 1.009 1.00 65.38 216 ASP A N 1
ATOM 1713 C CA . ASP A 1 216 ? 2.825 -11.985 1.730 1.00 65.38 216 ASP A CA 1
ATOM 1714 C C . ASP A 1 216 ? 4.003 -12.777 1.143 1.00 65.38 216 ASP A C 1
ATOM 1716 O O . ASP A 1 216 ? 5.145 -12.542 1.536 1.00 65.38 216 ASP A O 1
ATOM 1720 N N . ASP A 1 217 ? 3.771 -13.641 0.152 1.00 58.47 217 ASP A N 1
ATOM 1721 C CA . ASP A 1 217 ? 4.814 -14.381 -0.582 1.00 58.47 217 ASP A CA 1
ATOM 1722 C C . ASP A 1 217 ? 5.919 -13.482 -1.170 1.00 58.47 217 ASP A C 1
ATOM 1724 O O . ASP A 1 217 ? 7.027 -13.945 -1.445 1.00 58.47 217 ASP A O 1
ATOM 1728 N N . LEU A 1 218 ? 5.620 -12.201 -1.408 1.00 51.91 218 LEU A N 1
ATOM 1729 C CA . LEU A 1 218 ? 6.569 -11.233 -1.967 1.00 51.91 218 LEU A CA 1
ATOM 1730 C C . LEU A 1 218 ? 7.337 -10.442 -0.899 1.00 51.91 218 LEU A C 1
ATOM 1732 O O . LEU A 1 218 ? 8.356 -9.817 -1.214 1.00 51.91 218 LEU A O 1
ATOM 1736 N N . LEU A 1 219 ? 6.887 -10.478 0.358 1.00 51.25 219 LEU A N 1
ATOM 1737 C CA . LEU A 1 219 ? 7.565 -9.841 1.479 1.00 51.25 219 LEU A CA 1
ATOM 1738 C C . LEU A 1 219 ? 8.494 -10.857 2.142 1.00 51.25 219 LEU A C 1
ATOM 1740 O O . LEU A 1 219 ? 8.087 -11.663 2.970 1.00 51.25 219 LEU A O 1
ATOM 1744 N N . VAL A 1 220 ? 9.779 -10.807 1.788 1.00 43.09 220 VAL A N 1
ATOM 1745 C CA . VAL A 1 220 ? 10.804 -11.618 2.460 1.00 43.09 220 VAL A CA 1
ATOM 1746 C C . VAL A 1 220 ? 10.888 -11.187 3.934 1.00 43.09 220 VAL A C 1
ATOM 1748 O O . VAL A 1 220 ? 11.194 -10.016 4.199 1.00 43.09 220 VAL A O 1
ATOM 1751 N N . PRO A 1 221 ? 10.655 -12.089 4.907 1.00 37.50 221 PRO A N 1
ATOM 1752 C CA . PRO A 1 221 ? 10.890 -11.790 6.314 1.00 37.50 221 PRO A CA 1
ATOM 1753 C C . PRO A 1 221 ? 12.368 -11.427 6.521 1.00 37.50 221 PRO A C 1
ATOM 1755 O O . PRO A 1 221 ? 13.248 -12.201 6.158 1.00 37.50 221 PRO A O 1
ATOM 1758 N N . GLY A 1 222 ? 12.658 -10.254 7.099 1.00 38.97 222 GLY A N 1
ATOM 1759 C CA . GLY A 1 222 ? 14.030 -9.876 7.487 1.00 38.97 222 GLY A CA 1
ATOM 1760 C C . GLY A 1 222 ? 14.689 -8.718 6.727 1.00 38.97 222 GLY A C 1
ATOM 1761 O O . GLY A 1 222 ? 15.865 -8.453 6.951 1.00 38.97 222 GLY A O 1
ATOM 1762 N N . LEU A 1 223 ? 13.958 -7.956 5.908 1.00 39.78 223 LEU A N 1
ATOM 1763 C CA . LEU A 1 223 ? 14.489 -6.809 5.140 1.00 39.78 223 LEU A CA 1
ATOM 1764 C C . LEU A 1 223 ? 15.062 -5.628 5.956 1.00 39.78 223 LEU A C 1
ATOM 1766 O O . LEU A 1 223 ? 15.529 -4.661 5.364 1.00 39.78 223 LEU A O 1
ATOM 1770 N N . HIS A 1 224 ? 15.077 -5.691 7.290 1.00 37.44 224 HIS A N 1
ATOM 1771 C CA . HIS A 1 224 ? 15.842 -4.738 8.099 1.00 37.44 224 HIS A CA 1
ATOM 1772 C C . HIS A 1 224 ? 17.301 -5.168 8.334 1.00 37.44 224 HIS A C 1
ATOM 1774 O O . HIS A 1 224 ? 18.102 -4.309 8.682 1.00 37.44 224 HIS A O 1
ATOM 1780 N N . HIS A 1 225 ? 17.661 -6.440 8.105 1.00 32.53 225 HIS A N 1
ATOM 1781 C CA . HIS A 1 225 ? 19.019 -6.974 8.293 1.00 32.53 225 HIS A CA 1
ATOM 1782 C C . HIS A 1 225 ? 19.282 -8.228 7.436 1.00 32.53 225 HIS A C 1
ATOM 1784 O O . HIS A 1 225 ? 19.649 -9.277 7.964 1.00 32.53 225 HIS A O 1
ATOM 1790 N N . LEU A 1 226 ? 19.110 -8.155 6.113 1.00 30.31 226 LEU A N 1
ATOM 1791 C CA . LEU A 1 226 ? 19.758 -9.151 5.256 1.00 30.31 226 LEU A CA 1
ATOM 1792 C C . LEU A 1 226 ? 21.235 -8.751 5.115 1.00 30.31 226 LEU A C 1
ATOM 1794 O O . LEU A 1 226 ? 21.490 -7.643 4.641 1.00 30.31 226 LEU A O 1
ATOM 1798 N N . PRO A 1 227 ? 22.205 -9.595 5.519 1.00 28.59 227 PRO A N 1
ATOM 1799 C CA . PRO A 1 227 ? 23.563 -9.436 5.028 1.00 28.59 227 PRO A CA 1
ATOM 1800 C C . PRO A 1 227 ? 23.501 -9.607 3.509 1.00 28.59 227 PRO A C 1
ATOM 1802 O O . PRO A 1 227 ? 22.837 -10.520 3.007 1.00 28.59 227 PRO A O 1
ATOM 1805 N N . GLU A 1 228 ? 24.132 -8.689 2.787 1.00 34.31 228 GLU A N 1
ATOM 1806 C CA . GLU A 1 228 ? 24.325 -8.766 1.341 1.00 34.31 228 GLU A CA 1
ATOM 1807 C C . GLU A 1 228 ? 24.712 -10.208 0.950 1.00 34.31 228 GLU A C 1
ATOM 1809 O O . GLU A 1 228 ? 25.650 -10.776 1.507 1.00 34.31 228 GLU A O 1
ATOM 1814 N N . GLY A 1 229 ? 23.975 -10.842 0.029 1.00 30.70 229 GLY A N 1
ATOM 1815 C CA . GLY A 1 229 ? 24.492 -12.039 -0.649 1.00 30.70 229 GLY A CA 1
ATOM 1816 C C . GLY A 1 229 ? 23.847 -13.403 -0.379 1.00 30.70 229 GLY A C 1
ATOM 1817 O O . GLY A 1 229 ? 24.516 -14.419 -0.558 1.00 30.70 229 GLY A O 1
ATOM 1818 N N . ARG A 1 230 ? 22.550 -13.500 -0.061 1.00 28.02 230 ARG A N 1
ATOM 1819 C CA . ARG A 1 230 ? 21.796 -14.743 -0.355 1.00 28.02 230 ARG A CA 1
ATOM 1820 C C . ARG A 1 230 ? 20.643 -14.488 -1.316 1.00 28.02 230 ARG A C 1
ATOM 1822 O O . ARG A 1 230 ? 19.474 -14.559 -0.956 1.00 28.02 230 ARG A O 1
ATOM 1829 N N . LEU A 1 231 ? 21.022 -14.199 -2.556 1.00 36.91 231 LEU A N 1
ATOM 1830 C CA . LEU A 1 231 ? 20.188 -14.397 -3.734 1.00 36.91 231 LEU A CA 1
ATOM 1831 C C . LEU A 1 231 ? 20.572 -15.712 -4.405 1.00 36.91 231 LEU A C 1
ATOM 1833 O O . LEU A 1 231 ? 21.724 -16.142 -4.331 1.00 36.91 231 LEU A O 1
ATOM 1837 N N . PHE A 1 232 ? 19.590 -16.362 -5.024 1.00 33.94 232 PHE A N 1
ATOM 1838 C CA . PHE A 1 232 ? 19.795 -17.589 -5.781 1.00 33.94 232 PHE A CA 1
ATOM 1839 C C . PHE A 1 232 ? 20.909 -17.376 -6.819 1.00 33.94 232 PHE A C 1
ATOM 1841 O O . PHE A 1 232 ? 20.795 -16.515 -7.686 1.00 33.94 232 PHE A O 1
ATOM 1848 N N . ARG A 1 233 ? 22.003 -18.138 -6.684 1.00 32.19 233 ARG A N 1
ATOM 1849 C CA . ARG A 1 233 ? 23.046 -18.309 -7.703 1.00 32.19 233 ARG A CA 1
ATOM 1850 C C . ARG A 1 233 ? 22.613 -19.453 -8.611 1.00 32.19 233 ARG A C 1
ATOM 1852 O O . ARG A 1 233 ? 22.545 -20.582 -8.133 1.00 32.19 233 ARG A O 1
ATOM 1859 N N . PHE A 1 234 ? 22.329 -19.183 -9.881 1.00 35.28 234 PHE A N 1
ATOM 1860 C CA . PHE A 1 234 ? 22.033 -20.241 -10.852 1.00 35.28 234 PHE A CA 1
ATOM 1861 C C . PHE A 1 234 ? 23.267 -20.533 -11.722 1.00 35.28 234 PHE A C 1
ATOM 1863 O O . PHE A 1 234 ? 23.844 -19.599 -12.278 1.00 35.28 234 PHE A O 1
ATOM 1870 N N . PRO A 1 235 ? 23.705 -21.800 -11.850 1.00 32.47 235 PRO A N 1
ATOM 1871 C CA . PRO A 1 235 ? 24.767 -22.178 -12.776 1.00 32.47 235 PRO A CA 1
ATOM 1872 C C . PRO A 1 235 ? 24.269 -22.169 -14.234 1.00 32.47 235 PRO A C 1
ATOM 1874 O O . PRO A 1 235 ? 23.167 -22.606 -14.554 1.00 32.47 235 PRO A O 1
ATOM 1877 N N . SER A 1 236 ? 25.117 -21.670 -15.130 1.00 38.28 236 SER A N 1
ATOM 1878 C CA . SER A 1 236 ? 24.784 -21.100 -16.444 1.00 38.28 236 SER A CA 1
ATOM 1879 C C . SER A 1 236 ? 24.426 -22.068 -17.584 1.00 38.28 236 SER A C 1
ATOM 1881 O O . SER A 1 236 ? 24.361 -21.631 -18.727 1.00 38.28 236 SER A O 1
ATOM 1883 N N . LYS A 1 237 ? 24.202 -23.369 -17.355 1.00 35.69 237 LYS A N 1
ATOM 1884 C CA . LYS A 1 237 ? 24.064 -24.340 -18.469 1.00 35.69 237 LYS A CA 1
ATOM 1885 C C . LYS A 1 237 ? 22.700 -25.019 -18.633 1.00 35.69 237 LYS A C 1
ATOM 1887 O O . LYS A 1 237 ? 22.496 -25.659 -19.655 1.00 35.69 237 LYS A O 1
ATOM 1892 N N . GLU A 1 238 ? 21.748 -24.828 -17.720 1.00 40.34 238 GLU A N 1
ATOM 1893 C CA . GLU A 1 238 ? 20.423 -25.493 -17.779 1.00 40.34 238 GLU A CA 1
ATOM 1894 C C . GLU A 1 238 ? 19.244 -24.524 -18.018 1.00 40.34 238 GLU A C 1
ATOM 1896 O O . GLU A 1 238 ? 18.080 -24.907 -17.970 1.00 40.34 238 GLU A O 1
ATOM 1901 N N . ILE A 1 239 ? 19.525 -23.244 -18.281 1.00 44.34 239 ILE A N 1
ATOM 1902 C CA . ILE A 1 239 ? 18.576 -22.147 -18.037 1.00 44.34 239 ILE A CA 1
ATOM 1903 C C . ILE A 1 239 ? 17.534 -21.942 -19.159 1.00 44.34 239 ILE A C 1
ATOM 1905 O O . ILE A 1 239 ? 16.410 -21.545 -18.860 1.00 44.34 239 ILE A O 1
ATOM 1909 N N . ALA A 1 240 ? 17.834 -22.251 -20.425 1.00 41.88 240 ALA A N 1
ATOM 1910 C CA . ALA A 1 240 ? 16.934 -21.918 -21.540 1.00 41.88 240 ALA A CA 1
ATOM 1911 C C . ALA A 1 240 ? 15.545 -22.588 -21.435 1.00 41.88 240 ALA A C 1
ATOM 1913 O O . ALA A 1 240 ? 14.534 -21.921 -21.619 1.00 41.88 240 ALA A O 1
ATOM 1914 N N . GLY A 1 241 ? 15.480 -23.868 -21.042 1.00 44.78 241 GLY A N 1
ATOM 1915 C CA . GLY A 1 241 ? 14.204 -24.577 -20.847 1.00 44.78 241 GLY A CA 1
ATOM 1916 C C . GLY A 1 241 ? 13.494 -24.256 -19.525 1.00 44.78 241 GLY A C 1
ATOM 1917 O O . GLY A 1 241 ? 12.288 -24.447 -19.404 1.00 44.78 241 GLY A O 1
ATOM 1918 N N . ILE A 1 242 ? 14.222 -23.746 -18.527 1.00 47.66 242 ILE A N 1
ATOM 1919 C CA . ILE A 1 242 ? 13.664 -23.410 -17.209 1.00 47.66 242 ILE A CA 1
ATOM 1920 C C . ILE A 1 242 ? 12.972 -22.040 -17.258 1.00 47.66 242 ILE A C 1
ATOM 1922 O O . ILE A 1 242 ? 11.921 -21.864 -16.643 1.00 47.66 242 ILE A O 1
ATOM 1926 N N . LEU A 1 243 ? 13.499 -21.082 -18.027 1.00 46.91 243 LEU A N 1
ATOM 1927 C CA . LEU A 1 243 ? 12.975 -19.712 -18.077 1.00 46.91 243 LEU A CA 1
ATOM 1928 C C . LEU A 1 243 ? 11.594 -19.571 -18.713 1.00 46.91 243 LEU A C 1
ATOM 1930 O O . LEU A 1 243 ? 10.822 -18.730 -18.258 1.00 46.91 243 LEU A O 1
ATOM 1934 N N . GLU A 1 244 ? 11.240 -20.407 -19.691 1.00 50.03 244 GLU A N 1
ATOM 1935 C CA . GLU A 1 244 ? 9.883 -20.410 -20.263 1.00 50.03 244 GLU A CA 1
ATOM 1936 C C . GLU A 1 244 ? 8.814 -20.808 -19.232 1.00 50.03 244 GLU A C 1
ATOM 1938 O O . GLU A 1 244 ? 7.652 -20.423 -19.358 1.00 50.03 244 GLU A O 1
ATOM 1943 N N . SER A 1 245 ? 9.213 -21.530 -18.180 1.00 53.53 245 SER A N 1
ATOM 1944 C CA . SER A 1 245 ? 8.334 -21.998 -17.102 1.00 53.53 245 SER A CA 1
ATOM 1945 C C . SER A 1 245 ? 8.372 -21.133 -15.835 1.00 53.53 245 SER A C 1
ATOM 1947 O O . SER A 1 245 ? 7.621 -21.382 -14.890 1.00 53.53 245 SER A O 1
ATOM 1949 N N . LEU A 1 246 ? 9.246 -20.119 -15.776 1.00 60.97 246 LEU A N 1
ATOM 1950 C CA . LEU A 1 246 ? 9.455 -19.345 -14.555 1.00 60.97 246 LEU A CA 1
ATOM 1951 C C . LEU A 1 246 ? 8.364 -18.287 -14.354 1.00 60.97 246 LEU A C 1
ATOM 1953 O O . LEU A 1 246 ? 8.324 -17.243 -14.999 1.00 60.97 246 LEU A O 1
ATOM 1957 N N . GLU A 1 247 ? 7.508 -18.524 -13.362 1.00 69.81 247 GLU A N 1
ATOM 1958 C CA . GLU A 1 247 ? 6.439 -17.591 -12.989 1.00 69.81 247 GLU A CA 1
ATOM 1959 C C . GLU A 1 247 ? 6.907 -16.449 -12.069 1.00 69.81 247 GLU A C 1
ATOM 1961 O O . GLU A 1 247 ? 6.174 -15.469 -11.885 1.00 69.81 247 GLU A O 1
ATOM 1966 N N . ARG A 1 248 ? 8.093 -16.575 -11.449 1.00 67.62 248 ARG A N 1
ATOM 1967 C CA . ARG A 1 248 ? 8.598 -15.662 -10.406 1.00 67.62 248 ARG A CA 1
ATOM 1968 C C . ARG A 1 248 ? 10.072 -15.311 -10.621 1.00 67.62 248 ARG A C 1
ATOM 1970 O O . ARG A 1 248 ? 10.906 -16.208 -10.702 1.00 67.62 248 ARG A O 1
ATOM 1977 N N . VAL A 1 249 ? 10.398 -14.015 -10.60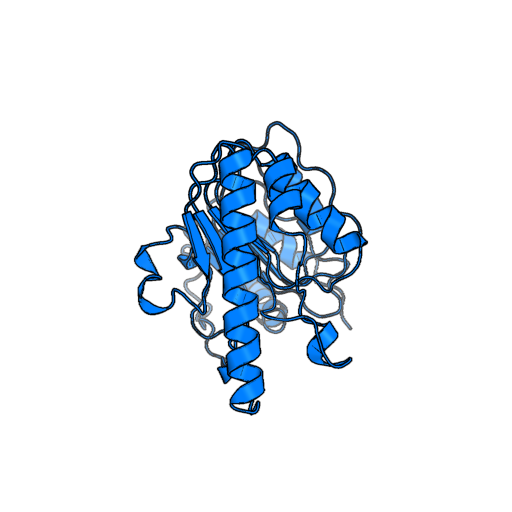5 1.00 71.62 249 VAL A N 1
ATOM 1978 C CA . VAL A 1 249 ? 11.781 -13.507 -10.691 1.00 71.62 249 VAL A CA 1
ATOM 1979 C C . VAL A 1 249 ? 12.006 -12.365 -9.687 1.00 71.62 249 VAL A C 1
ATOM 1981 O O . VAL A 1 249 ? 11.142 -11.506 -9.493 1.00 71.62 249 VAL A O 1
ATOM 1984 N N . SER A 1 250 ? 13.176 -12.355 -9.038 1.00 72.06 250 SER A N 1
ATOM 1985 C CA . SER A 1 250 ? 13.636 -11.289 -8.137 1.00 72.06 250 SER A CA 1
ATOM 1986 C C . SER A 1 250 ? 15.053 -10.897 -8.516 1.00 72.06 250 SER A C 1
ATOM 1988 O O . SER A 1 250 ? 15.926 -11.764 -8.501 1.00 72.06 250 SER A O 1
ATOM 1990 N N . ILE A 1 251 ? 15.291 -9.614 -8.804 1.00 61.41 251 ILE A N 1
ATOM 1991 C CA . ILE A 1 251 ? 16.605 -9.163 -9.275 1.00 61.41 251 ILE A CA 1
ATOM 1992 C C . ILE A 1 251 ? 17.130 -7.967 -8.463 1.00 61.41 251 ILE A C 1
ATOM 1994 O O . ILE A 1 251 ? 16.407 -6.977 -8.326 1.00 61.41 251 ILE A O 1
ATOM 1998 N N . PRO A 1 252 ? 18.358 -8.031 -7.907 1.00 57.16 252 PRO A N 1
ATOM 1999 C CA . PRO A 1 252 ? 19.030 -6.889 -7.287 1.00 57.16 252 PRO A CA 1
ATOM 2000 C C . PRO A 1 252 ? 19.611 -5.960 -8.351 1.00 57.16 252 PRO A C 1
ATOM 2002 O O . PRO A 1 252 ? 20.062 -6.415 -9.400 1.00 57.16 252 PRO A O 1
ATOM 2005 N N . SER A 1 253 ? 19.702 -4.668 -8.041 1.00 52.78 253 SER A N 1
ATOM 2006 C CA . SER A 1 253 ? 20.262 -3.672 -8.960 1.00 52.78 253 SER A CA 1
ATOM 2007 C C . SER A 1 253 ? 21.742 -3.885 -9.297 1.00 52.78 253 SER A C 1
ATOM 2009 O O . SER A 1 253 ? 22.159 -3.506 -10.382 1.00 52.78 253 SER A O 1
ATOM 2011 N N . SER A 1 254 ? 22.545 -4.447 -8.384 1.00 50.91 254 SER A N 1
ATOM 2012 C CA . SER A 1 254 ? 23.997 -4.621 -8.570 1.00 50.91 254 SER A CA 1
ATOM 2013 C C . SER A 1 254 ? 24.370 -5.808 -9.458 1.00 50.91 254 SER A C 1
ATOM 2015 O O . SER A 1 254 ? 25.421 -5.789 -10.088 1.00 50.91 254 SER A O 1
ATOM 2017 N N . ASP A 1 255 ? 23.512 -6.828 -9.514 1.00 51.94 255 ASP A N 1
ATOM 2018 C CA . ASP A 1 255 ? 23.870 -8.135 -10.076 1.00 51.94 255 ASP A CA 1
ATOM 2019 C C . ASP A 1 255 ? 23.256 -8.356 -11.468 1.00 51.94 255 ASP A C 1
ATOM 2021 O O . ASP A 1 255 ? 23.610 -9.315 -12.152 1.00 51.94 255 ASP A O 1
ATOM 2025 N N . LEU A 1 256 ? 22.345 -7.470 -11.897 1.00 52.56 256 LEU A N 1
ATOM 2026 C CA . LEU A 1 256 ? 21.622 -7.576 -13.166 1.00 52.56 256 LEU A CA 1
ATOM 2027 C C . LEU A 1 256 ? 22.593 -7.603 -14.360 1.00 52.56 256 LEU A C 1
ATOM 2029 O O . LEU A 1 256 ? 22.522 -8.520 -15.168 1.00 52.56 256 LEU A O 1
ATOM 2033 N N . ILE A 1 257 ? 23.565 -6.683 -14.400 1.00 47.94 257 ILE A N 1
ATOM 2034 C CA . ILE A 1 257 ? 24.550 -6.569 -15.492 1.00 47.94 257 ILE A CA 1
ATOM 2035 C C . ILE A 1 257 ? 25.366 -7.868 -15.635 1.00 47.94 257 ILE A C 1
ATOM 2037 O O . ILE A 1 257 ? 25.468 -8.435 -16.719 1.00 47.94 257 ILE A O 1
ATOM 2041 N N . GLN A 1 258 ? 25.873 -8.413 -14.520 1.00 51.94 258 GLN A N 1
ATOM 2042 C CA . GLN A 1 258 ? 26.702 -9.625 -14.527 1.00 51.94 258 GLN A CA 1
ATOM 2043 C C . GLN A 1 258 ? 25.910 -10.895 -14.887 1.00 51.94 258 GLN A C 1
ATOM 2045 O O . GLN A 1 258 ? 26.451 -11.814 -15.508 1.00 51.94 258 GLN A O 1
ATOM 2050 N N . TYR A 1 259 ? 24.632 -10.962 -14.506 1.00 52.59 259 TYR A N 1
ATOM 2051 C CA . TYR A 1 259 ? 23.739 -12.054 -14.898 1.00 52.59 259 TYR A CA 1
ATOM 2052 C C . TYR A 1 259 ? 23.378 -12.010 -16.386 1.00 52.59 259 TYR A C 1
ATOM 2054 O O . TYR A 1 259 ? 23.147 -13.059 -16.990 1.00 52.59 259 TYR A O 1
ATOM 2062 N N . MET A 1 260 ? 23.328 -10.816 -16.975 1.00 51.75 260 MET A N 1
ATOM 2063 C CA . MET A 1 260 ? 22.801 -10.612 -18.322 1.00 51.75 260 MET A CA 1
ATOM 2064 C C . MET A 1 260 ? 23.860 -10.803 -19.401 1.00 51.75 260 MET A C 1
ATOM 2066 O O . MET A 1 260 ? 23.568 -11.486 -20.379 1.00 51.75 260 MET A O 1
ATOM 2070 N N . ASP A 1 261 ? 25.116 -10.427 -19.146 1.00 48.88 261 ASP A N 1
ATOM 2071 C CA . ASP A 1 261 ? 26.253 -10.836 -19.988 1.00 48.88 261 ASP A CA 1
ATOM 2072 C C . ASP A 1 261 ? 26.328 -12.363 -20.148 1.00 48.88 261 ASP A C 1
ATOM 2074 O O . ASP A 1 261 ? 26.608 -12.896 -21.226 1.00 48.88 261 ASP A O 1
ATOM 2078 N N . GLN A 1 262 ? 26.044 -13.112 -19.079 1.00 52.28 262 GLN A N 1
ATOM 2079 C CA . GLN A 1 262 ? 26.009 -14.574 -19.140 1.00 52.28 262 GLN A CA 1
ATOM 2080 C C . GLN A 1 262 ? 24.802 -15.092 -19.931 1.00 52.28 262 GLN A C 1
ATOM 2082 O O . GLN A 1 262 ? 24.903 -16.136 -20.573 1.00 52.28 262 GLN A O 1
ATOM 2087 N N . PHE A 1 263 ? 23.682 -14.370 -19.916 1.00 47.41 263 PHE A N 1
ATOM 2088 C CA . PHE A 1 263 ? 22.434 -14.751 -20.570 1.00 47.41 263 PHE A CA 1
ATOM 2089 C C . PHE A 1 263 ? 22.412 -14.436 -22.072 1.00 47.41 263 PHE A C 1
ATOM 2091 O O . PHE A 1 263 ? 22.059 -15.301 -22.875 1.00 47.41 263 PHE A O 1
ATOM 2098 N N . THR A 1 264 ? 22.860 -13.250 -22.483 1.00 46.69 264 THR A N 1
ATOM 2099 C CA . THR A 1 264 ? 22.969 -12.862 -23.898 1.00 46.69 264 THR A CA 1
ATOM 2100 C C . THR A 1 264 ? 23.927 -13.795 -24.647 1.00 46.69 264 THR A C 1
ATOM 2102 O O . THR A 1 264 ? 23.668 -14.187 -25.786 1.00 46.69 264 THR A O 1
ATOM 2105 N N . ASN A 1 265 ? 24.999 -14.246 -23.987 1.00 49.41 265 ASN A N 1
ATOM 2106 C CA . ASN A 1 265 ? 25.916 -15.255 -24.524 1.00 49.41 265 ASN A CA 1
ATOM 2107 C C . ASN A 1 265 ? 25.302 -16.666 -24.646 1.00 49.41 265 ASN A C 1
ATOM 2109 O O . ASN A 1 265 ? 25.846 -17.498 -25.376 1.00 49.41 265 ASN A O 1
ATOM 2113 N N . LEU A 1 266 ? 24.199 -16.949 -23.944 1.00 46.09 266 LEU A N 1
ATOM 2114 C CA . LEU A 1 266 ? 23.451 -18.207 -24.051 1.00 46.09 266 LEU A CA 1
ATOM 2115 C C . LEU A 1 266 ? 22.382 -18.157 -25.145 1.00 46.09 266 LEU A C 1
ATOM 2117 O O . LEU A 1 266 ? 22.184 -19.166 -25.804 1.00 46.09 266 LEU A O 1
ATOM 2121 N N . LEU A 1 267 ? 21.735 -17.008 -25.372 1.00 40.84 267 LEU A N 1
ATOM 2122 C CA . LEU A 1 267 ? 20.751 -16.839 -26.454 1.00 40.84 267 LEU A CA 1
ATOM 2123 C C . LEU A 1 267 ? 21.383 -16.712 -27.851 1.00 40.84 267 LEU A C 1
ATOM 2125 O O . LEU A 1 267 ? 20.712 -16.944 -28.851 1.00 40.84 267 LEU A O 1
ATOM 2129 N N . LYS A 1 268 ? 22.666 -16.332 -27.935 1.00 47.81 268 LYS A N 1
ATOM 2130 C CA . LYS A 1 268 ? 23.438 -16.264 -29.193 1.00 47.81 268 LYS A CA 1
ATOM 2131 C C . LYS A 1 268 ? 24.010 -17.627 -29.642 1.00 47.81 268 LYS A C 1
ATOM 2133 O O . LYS A 1 268 ? 24.706 -17.666 -30.656 1.00 47.81 268 LYS A O 1
ATOM 2138 N N . LYS A 1 269 ? 23.768 -18.711 -28.896 1.00 45.75 269 LYS A N 1
ATOM 2139 C CA . LYS A 1 269 ? 24.168 -20.092 -29.225 1.00 45.75 269 LYS A CA 1
ATOM 2140 C C . LYS A 1 269 ? 22.955 -20.935 -29.577 1.00 45.75 269 LYS A C 1
ATOM 2142 O O . LYS A 1 269 ? 23.124 -21.808 -30.453 1.00 45.75 269 LYS A O 1
#